Protein AF-A0A6J6RDU7-F1 (afdb_monomer)

Sequence (187 aa):
MEQIRRTAKAAKLDVMVGVHNDRMITIIGGVAESDNPEIIAKPFVGHFGTGTVVTGPIVSTLQDAHHSALAALSGYRALSFLETSPRLVDSQDLISARVIAGDTAAIDPVVAKIRNELRGDTRHTLACYLETAPTIEGCARVLFVHVNTVRYRLRRVLEMTGLDPFDPTDALTLRIALMMERNSTDL

Radius of gyration: 19.28 Å; Cα contacts (8 Å, |Δi|>4): 247; chains: 1; bounding box: 42×36×54 Å

Structure (mmCIF, N/CA/C/O backbone):
data_AF-A0A6J6RDU7-F1
#
_entry.id   AF-A0A6J6RDU7-F1
#
loop_
_atom_site.group_PDB
_atom_site.id
_atom_site.type_symbol
_atom_site.label_atom_id
_atom_site.label_alt_id
_atom_site.label_comp_id
_atom_site.label_asym_id
_atom_site.label_entity_id
_atom_site.label_seq_id
_atom_site.pdbx_PDB_ins_code
_atom_site.Cartn_x
_atom_site.Cartn_y
_atom_site.Cartn_z
_atom_site.occupancy
_atom_site.B_iso_or_equiv
_atom_site.auth_seq_id
_atom_site.auth_comp_id
_atom_site.auth_asym_id
_atom_site.auth_atom_id
_atom_site.pdbx_PDB_model_num
ATOM 1 N N . MET A 1 1 ? 14.217 -3.020 -27.751 1.00 76.88 1 MET A N 1
ATOM 2 C CA . MET A 1 1 ? 15.353 -3.521 -26.938 1.00 76.88 1 MET A CA 1
ATOM 3 C C . MET A 1 1 ? 16.530 -2.552 -26.909 1.00 76.88 1 MET A C 1
ATOM 5 O O . MET A 1 1 ? 16.878 -2.096 -25.831 1.00 76.88 1 MET A O 1
ATOM 9 N N . GLU A 1 2 ? 17.112 -2.178 -28.054 1.00 86.44 2 GLU A N 1
ATOM 10 C CA . GLU A 1 2 ? 18.260 -1.248 -28.102 1.00 86.44 2 GLU A CA 1
ATOM 11 C C . GLU A 1 2 ? 17.953 0.142 -27.507 1.00 86.44 2 GLU A C 1
ATOM 13 O O . GLU A 1 2 ? 18.743 0.688 -26.744 1.00 86.44 2 GLU A O 1
ATOM 18 N N . GLN A 1 3 ? 16.764 0.692 -27.774 1.00 89.88 3 GLN A N 1
ATOM 19 C CA . GLN A 1 3 ? 16.335 1.974 -27.199 1.00 89.88 3 GLN A CA 1
ATOM 20 C C . GLN A 1 3 ? 16.233 1.938 -25.661 1.00 89.88 3 GLN A C 1
ATOM 22 O O . GLN A 1 3 ? 16.680 2.879 -25.012 1.00 89.88 3 GLN A O 1
ATOM 27 N N . ILE A 1 4 ? 15.746 0.835 -25.075 1.00 92.62 4 ILE A N 1
ATOM 28 C CA . ILE A 1 4 ? 15.689 0.649 -23.612 1.00 92.62 4 ILE A CA 1
ATOM 29 C C . ILE A 1 4 ? 17.099 0.654 -23.007 1.00 92.62 4 ILE A C 1
ATOM 31 O O . ILE A 1 4 ? 17.340 1.339 -22.015 1.00 92.62 4 ILE A O 1
ATOM 35 N N . ARG A 1 5 ? 18.056 -0.053 -23.627 1.00 92.44 5 ARG A N 1
ATOM 36 C CA . ARG A 1 5 ? 19.459 -0.059 -23.173 1.00 92.44 5 ARG A CA 1
ATOM 37 C C . ARG A 1 5 ? 20.085 1.337 -23.228 1.00 92.44 5 ARG A C 1
ATOM 39 O O . ARG A 1 5 ? 20.840 1.701 -22.330 1.00 92.44 5 ARG A O 1
ATOM 46 N N . ARG A 1 6 ? 19.747 2.145 -24.241 1.00 93.69 6 ARG A N 1
ATOM 47 C CA . ARG A 1 6 ? 20.187 3.550 -24.330 1.00 93.69 6 ARG A CA 1
ATOM 48 C C . ARG A 1 6 ? 19.598 4.413 -23.217 1.00 93.69 6 ARG A C 1
ATOM 50 O O . ARG A 1 6 ? 20.342 5.189 -22.624 1.00 93.69 6 ARG A O 1
ATOM 57 N N . THR A 1 7 ? 18.309 4.256 -22.907 1.00 95.31 7 THR A N 1
ATOM 58 C CA . THR A 1 7 ? 17.669 4.935 -21.768 1.00 95.31 7 THR A CA 1
ATOM 59 C C . THR A 1 7 ? 18.352 4.573 -20.450 1.00 95.31 7 THR A C 1
ATOM 61 O O . THR A 1 7 ? 18.699 5.474 -19.693 1.00 95.31 7 THR A O 1
ATOM 64 N N . ALA A 1 8 ? 18.630 3.285 -20.216 1.00 94.69 8 ALA A N 1
ATOM 65 C CA . ALA A 1 8 ? 19.334 2.832 -19.016 1.00 94.69 8 ALA A CA 1
ATOM 66 C C . ALA A 1 8 ? 20.728 3.461 -18.900 1.00 94.69 8 ALA A C 1
ATOM 68 O O . ALA A 1 8 ? 21.049 4.087 -17.893 1.00 94.69 8 ALA A O 1
ATOM 69 N N . LYS A 1 9 ? 21.515 3.422 -19.982 1.00 94.50 9 LYS A N 1
ATOM 70 C CA . LYS A 1 9 ? 22.852 4.027 -20.017 1.00 94.50 9 LYS A CA 1
ATOM 71 C C . LYS A 1 9 ? 22.828 5.535 -19.741 1.00 94.50 9 LYS A C 1
ATOM 73 O O . LYS A 1 9 ? 23.693 6.028 -19.022 1.00 94.50 9 LYS A O 1
ATOM 78 N N . ALA A 1 10 ? 21.853 6.265 -20.288 1.00 94.25 10 ALA A N 1
ATOM 79 C CA . ALA A 1 10 ? 21.691 7.699 -20.033 1.00 94.25 10 ALA A CA 1
ATOM 80 C C . ALA A 1 10 ? 21.354 7.995 -18.560 1.00 94.25 10 ALA A C 1
ATOM 82 O O . ALA A 1 10 ? 21.820 8.994 -18.016 1.00 94.25 10 ALA A O 1
ATOM 83 N N . ALA A 1 11 ? 20.602 7.102 -17.913 1.00 92.56 11 ALA A N 1
ATOM 84 C CA . ALA A 1 11 ? 20.257 7.173 -16.497 1.00 92.56 11 ALA A CA 1
ATOM 85 C C . ALA A 1 11 ? 21.328 6.578 -15.558 1.00 92.56 11 ALA A C 1
ATOM 87 O O . ALA A 1 11 ? 21.149 6.630 -14.347 1.00 92.56 11 ALA A O 1
ATOM 88 N N . LYS A 1 12 ? 22.441 6.044 -16.091 1.00 94.56 12 LYS A N 1
ATOM 89 C CA . LYS A 1 12 ? 23.468 5.286 -15.344 1.00 94.56 12 LYS A CA 1
ATOM 90 C C . LYS A 1 12 ? 22.912 4.050 -14.619 1.00 94.56 12 LYS A C 1
ATOM 92 O O . LYS A 1 12 ? 23.382 3.700 -13.544 1.00 94.56 12 LYS A O 1
ATOM 97 N N . LEU A 1 13 ? 21.931 3.400 -15.236 1.00 95.38 13 LEU A N 1
ATOM 98 C CA . LEU A 1 13 ? 21.293 2.180 -14.752 1.00 95.38 13 LEU A CA 1
ATOM 99 C C . LEU A 1 13 ? 21.665 0.993 -15.641 1.00 95.38 13 LEU A C 1
ATOM 101 O O . LEU A 1 13 ? 21.960 1.152 -16.831 1.00 95.38 13 LEU A O 1
ATOM 105 N N . ASP A 1 14 ? 21.564 -0.202 -15.072 1.00 93.19 14 ASP A N 1
ATOM 106 C CA . ASP A 1 14 ? 21.618 -1.460 -15.808 1.00 93.19 14 ASP A CA 1
ATOM 107 C C . ASP A 1 14 ? 20.206 -1.930 -16.146 1.00 93.19 14 ASP A C 1
ATOM 109 O O . ASP A 1 14 ? 19.243 -1.628 -15.442 1.00 93.19 14 ASP A O 1
ATOM 113 N N . VAL A 1 15 ? 20.053 -2.675 -17.243 1.00 94.94 15 VAL A N 1
ATOM 114 C CA . VAL A 1 15 ? 18.734 -3.170 -17.642 1.00 94.94 15 VAL A CA 1
ATOM 115 C C . VAL A 1 15 ? 18.799 -4.541 -18.297 1.00 94.94 15 VAL A C 1
ATOM 117 O O . VAL A 1 15 ? 19.586 -4.788 -19.217 1.00 94.94 15 VAL A O 1
ATOM 120 N N . MET A 1 16 ? 17.905 -5.419 -17.857 1.00 93.12 16 MET A N 1
ATOM 121 C CA . MET A 1 16 ? 17.602 -6.687 -18.498 1.00 93.12 16 MET A CA 1
ATOM 122 C C . MET A 1 16 ? 16.131 -6.686 -18.898 1.00 93.12 16 MET A C 1
ATOM 124 O O . MET A 1 16 ? 15.261 -6.374 -18.094 1.00 93.12 16 MET A O 1
ATOM 128 N N . VAL A 1 17 ? 15.849 -7.024 -20.152 1.00 93.19 17 VAL A N 1
ATOM 129 C CA . VAL A 1 17 ? 14.484 -7.016 -20.683 1.00 93.19 17 VAL A CA 1
ATOM 130 C C . VAL A 1 17 ? 14.170 -8.401 -21.223 1.00 93.19 17 VAL A C 1
ATOM 132 O O . VAL A 1 17 ? 14.952 -8.961 -21.994 1.00 93.19 17 VAL A O 1
ATOM 135 N N . GLY A 1 18 ? 13.022 -8.928 -20.824 1.00 91.06 18 GLY A N 1
ATOM 136 C CA . GLY A 1 18 ? 12.433 -10.150 -21.344 1.00 91.06 18 GLY A CA 1
ATOM 137 C C . GLY A 1 18 ? 11.037 -9.870 -21.886 1.00 91.06 18 GLY A C 1
ATOM 138 O O . GLY A 1 18 ? 10.335 -8.979 -21.411 1.00 91.06 18 GLY A O 1
ATOM 139 N N . VAL A 1 19 ? 10.628 -10.639 -22.888 1.00 89.62 19 VAL A N 1
ATOM 140 C CA . VAL A 1 19 ? 9.242 -10.663 -23.360 1.00 89.62 19 VAL A CA 1
ATOM 141 C C . VAL A 1 19 ? 8.713 -12.065 -23.105 1.00 89.62 19 VAL A C 1
ATOM 143 O O . VAL A 1 19 ? 9.343 -13.043 -23.504 1.00 89.62 19 VAL A O 1
ATOM 146 N N . HIS A 1 20 ? 7.588 -12.160 -22.408 1.00 81.12 20 HIS A N 1
ATOM 147 C CA . HIS A 1 20 ? 6.909 -13.414 -22.125 1.00 81.12 20 HIS A CA 1
ATOM 148 C C . HIS A 1 20 ? 5.445 -13.287 -22.546 1.00 81.12 20 HIS A C 1
ATOM 150 O O . HIS A 1 20 ? 4.694 -12.506 -21.961 1.00 81.12 20 HIS A O 1
ATOM 156 N N . ASN A 1 21 ? 5.050 -14.045 -23.572 1.00 83.94 21 ASN A N 1
ATOM 157 C CA . ASN A 1 21 ? 3.777 -13.887 -24.279 1.00 83.94 21 ASN A CA 1
ATOM 158 C C . ASN A 1 21 ? 3.588 -12.444 -24.781 1.00 83.94 21 ASN A C 1
ATOM 160 O O . ASN A 1 21 ? 4.428 -11.923 -25.511 1.00 83.94 21 ASN A O 1
ATOM 164 N N . ASP A 1 22 ? 2.502 -11.797 -24.378 1.00 84.81 22 ASP A N 1
ATOM 165 C CA . ASP A 1 22 ? 2.141 -10.416 -24.685 1.00 84.81 22 ASP A CA 1
ATOM 166 C C . ASP A 1 22 ? 2.695 -9.403 -23.665 1.00 84.81 22 ASP A C 1
ATOM 168 O O . ASP A 1 22 ? 2.371 -8.216 -23.722 1.00 84.81 22 ASP A O 1
ATOM 172 N N . ARG A 1 23 ? 3.551 -9.847 -22.732 1.00 87.25 23 ARG A N 1
ATOM 173 C CA . ARG A 1 23 ? 4.055 -9.025 -21.626 1.00 87.25 23 ARG A CA 1
ATOM 174 C C . ARG A 1 23 ? 5.536 -8.737 -21.778 1.00 87.25 23 ARG A C 1
ATOM 176 O O . ARG A 1 23 ? 6.353 -9.639 -21.956 1.00 87.25 23 ARG A O 1
ATOM 183 N N . MET A 1 24 ? 5.891 -7.468 -21.632 1.00 92.19 24 MET A N 1
ATOM 184 C CA . MET A 1 24 ? 7.274 -7.043 -21.460 1.00 92.19 24 MET A CA 1
ATOM 185 C C . MET A 1 24 ? 7.591 -6.969 -19.967 1.00 92.19 24 MET A C 1
ATOM 187 O O . MET A 1 24 ? 6.833 -6.380 -19.202 1.00 92.19 24 MET A O 1
ATOM 191 N N . ILE A 1 25 ? 8.715 -7.555 -19.567 1.00 94.44 25 ILE A N 1
ATOM 192 C CA . ILE A 1 25 ? 9.242 -7.508 -18.204 1.00 94.44 25 ILE A CA 1
ATOM 193 C C . ILE A 1 25 ? 10.630 -6.886 -18.278 1.00 94.44 25 ILE A C 1
ATOM 195 O O . ILE A 1 25 ? 11.481 -7.339 -19.045 1.00 94.44 25 ILE A O 1
ATOM 199 N N . THR A 1 26 ? 10.860 -5.862 -17.466 1.00 94.81 26 THR A N 1
ATOM 200 C CA . THR A 1 26 ? 12.136 -5.152 -17.414 1.00 94.81 26 THR A CA 1
ATOM 201 C C . THR A 1 26 ? 12.648 -5.155 -15.982 1.00 94.81 26 THR A C 1
ATOM 203 O O . THR A 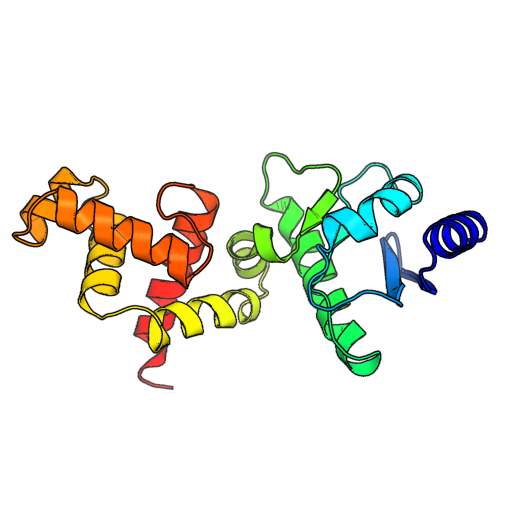1 26 ? 11.972 -4.659 -15.087 1.00 94.81 26 THR A O 1
ATOM 206 N N . ILE A 1 27 ? 13.839 -5.712 -15.777 1.00 95.62 27 ILE A N 1
ATOM 207 C CA . ILE A 1 27 ? 14.589 -5.642 -14.523 1.00 95.62 27 ILE A CA 1
ATOM 208 C C . ILE A 1 27 ? 15.602 -4.512 -14.658 1.00 95.62 27 ILE A C 1
ATOM 210 O O . ILE A 1 27 ? 16.395 -4.503 -15.602 1.00 95.62 27 ILE A O 1
ATOM 214 N N . ILE A 1 28 ? 15.560 -3.566 -13.726 1.00 96.00 28 ILE A N 1
ATOM 215 C CA . ILE A 1 28 ? 16.444 -2.400 -13.685 1.00 96.00 28 ILE A CA 1
ATOM 216 C C . ILE A 1 28 ? 17.418 -2.598 -12.521 1.00 96.00 28 ILE A C 1
ATOM 218 O O . ILE A 1 28 ? 16.993 -2.876 -11.404 1.00 96.00 28 ILE A O 1
ATOM 222 N N . GLY A 1 29 ? 18.716 -2.493 -12.799 1.00 94.44 29 GLY A N 1
ATOM 223 C CA . GLY A 1 29 ? 19.795 -2.578 -11.815 1.00 94.44 29 GLY A CA 1
ATOM 224 C C . GLY A 1 29 ? 20.516 -1.240 -11.642 1.00 94.44 29 GLY A C 1
ATOM 225 O O . GLY A 1 29 ? 20.302 -0.305 -12.414 1.00 94.44 29 GLY A O 1
ATOM 226 N N . GLY A 1 30 ? 21.388 -1.157 -10.635 1.00 92.75 30 GLY A N 1
ATOM 227 C CA . GLY A 1 30 ? 22.099 0.083 -10.297 1.00 92.75 30 GLY A CA 1
ATOM 228 C C . GLY A 1 30 ? 21.255 1.082 -9.497 1.00 92.75 30 GLY A C 1
ATOM 229 O O . GLY A 1 30 ? 21.505 2.281 -9.571 1.00 92.75 30 GLY A O 1
ATOM 230 N N . VAL A 1 31 ? 20.255 0.588 -8.765 1.00 93.56 31 VAL A N 1
ATOM 231 C CA . VAL A 1 31 ? 19.350 1.376 -7.912 1.00 93.56 31 VAL A CA 1
ATOM 232 C C . VAL A 1 31 ? 19.765 1.276 -6.444 1.00 93.56 31 VAL A C 1
ATOM 234 O O . VAL A 1 31 ? 20.295 0.247 -6.021 1.00 93.56 31 VAL A O 1
ATOM 237 N N . ALA A 1 32 ? 19.525 2.328 -5.667 1.00 92.50 32 ALA A N 1
ATOM 238 C CA . ALA A 1 32 ? 19.691 2.318 -4.217 1.00 92.50 32 ALA A CA 1
ATOM 239 C C . ALA A 1 32 ? 18.401 1.853 -3.526 1.00 92.50 32 ALA A C 1
ATOM 241 O O . ALA A 1 32 ? 17.303 2.107 -4.009 1.00 92.50 32 ALA A O 1
ATOM 242 N N . GLU A 1 33 ? 18.511 1.231 -2.349 1.00 90.25 33 GLU A N 1
ATOM 243 C CA . GLU A 1 33 ? 17.340 0.777 -1.573 1.00 90.25 33 GLU A CA 1
ATOM 244 C C . GLU A 1 33 ? 16.395 1.919 -1.169 1.00 90.25 33 GLU A C 1
ATOM 246 O O . GLU A 1 33 ? 15.204 1.699 -0.975 1.00 90.25 33 GLU A O 1
ATOM 251 N N . SER A 1 34 ? 16.918 3.143 -1.060 1.00 92.19 34 SER A N 1
ATOM 252 C CA . SER A 1 34 ? 16.145 4.348 -0.750 1.00 92.19 34 SER A CA 1
ATOM 253 C C . SER A 1 34 ? 15.457 4.982 -1.962 1.00 92.19 34 SER A C 1
ATOM 255 O O . SER A 1 34 ? 14.761 5.984 -1.796 1.00 92.19 34 SER A O 1
ATOM 257 N N . ASP A 1 35 ? 15.704 4.483 -3.176 1.00 94.75 35 ASP A N 1
ATOM 258 C CA . ASP A 1 35 ? 15.090 5.041 -4.378 1.00 94.75 35 ASP A CA 1
ATOM 259 C C . ASP A 1 35 ? 13.586 4.734 -4.425 1.00 94.75 35 ASP A C 1
ATOM 261 O O . ASP A 1 35 ? 13.077 3.815 -3.787 1.00 94.75 35 ASP A O 1
ATOM 265 N N . ASN A 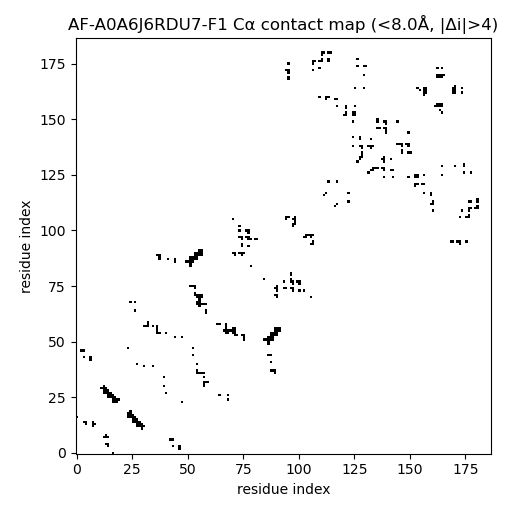1 36 ? 12.851 5.516 -5.214 1.00 94.19 36 ASN A N 1
ATOM 266 C CA . ASN A 1 36 ? 11.443 5.253 -5.479 1.00 94.19 36 ASN A CA 1
ATOM 267 C C . ASN A 1 36 ? 11.301 4.465 -6.801 1.00 94.19 36 ASN A C 1
ATOM 269 O O . ASN A 1 36 ? 11.754 4.965 -7.842 1.00 94.19 36 ASN A O 1
ATOM 273 N N . PRO A 1 37 ? 10.659 3.278 -6.798 1.00 95.06 37 PRO A N 1
ATOM 274 C CA . PRO A 1 37 ? 10.515 2.439 -7.988 1.00 95.06 37 PRO A CA 1
ATOM 275 C C . PRO A 1 37 ? 9.877 3.158 -9.179 1.00 95.06 37 PRO A C 1
ATOM 277 O O . PRO A 1 37 ? 10.357 3.027 -10.307 1.00 95.06 37 PRO A O 1
ATOM 280 N N . GLU A 1 38 ? 8.838 3.962 -8.949 1.00 95.25 38 GLU A N 1
ATOM 281 C CA . GLU A 1 38 ? 8.160 4.693 -10.018 1.00 95.25 38 GLU A CA 1
ATOM 282 C C . GLU A 1 38 ? 9.054 5.769 -10.635 1.00 95.25 38 GLU A C 1
ATOM 284 O O . GLU A 1 38 ? 9.099 5.917 -11.857 1.00 95.25 38 GLU A O 1
ATOM 289 N N . ILE A 1 39 ? 9.817 6.500 -9.817 1.00 95.31 39 ILE A N 1
ATOM 290 C CA . ILE A 1 39 ? 10.750 7.522 -10.318 1.00 95.31 39 ILE A CA 1
ATOM 291 C C . ILE A 1 39 ? 11.803 6.878 -11.225 1.00 95.31 39 ILE A C 1
ATOM 293 O O . ILE A 1 39 ? 12.069 7.388 -12.317 1.00 95.31 39 ILE A O 1
ATOM 297 N N . ILE A 1 40 ? 12.360 5.741 -10.803 1.00 95.94 40 ILE A N 1
ATOM 298 C CA . ILE A 1 40 ? 13.361 5.000 -11.575 1.00 95.94 40 ILE A CA 1
ATOM 299 C C . ILE A 1 40 ? 12.763 4.397 -12.850 1.00 95.94 40 ILE A C 1
ATOM 301 O O . ILE A 1 40 ? 13.405 4.414 -13.902 1.00 95.94 40 ILE A O 1
ATOM 305 N N . ALA A 1 41 ? 11.534 3.883 -12.792 1.00 96.06 41 ALA A N 1
ATOM 306 C CA . ALA A 1 41 ? 10.873 3.257 -13.934 1.00 96.06 41 ALA A CA 1
ATOM 307 C C . ALA A 1 41 ? 10.337 4.273 -14.955 1.00 96.06 41 ALA A C 1
ATOM 309 O O . ALA A 1 41 ? 10.217 3.948 -16.140 1.00 96.06 4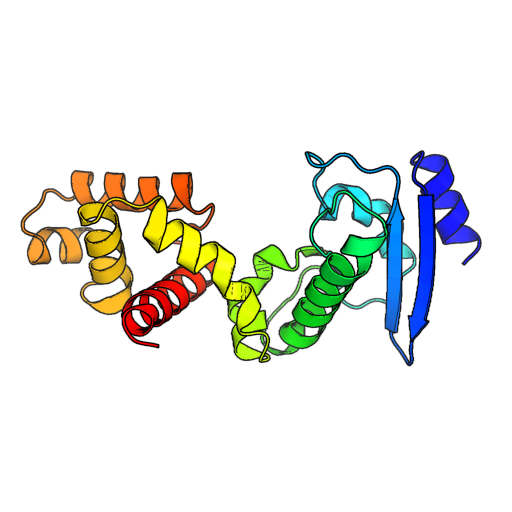1 ALA A O 1
ATOM 310 N N . LYS A 1 42 ? 10.043 5.511 -14.540 1.00 96.12 42 LYS A N 1
ATOM 311 C CA . LYS A 1 42 ? 9.423 6.556 -15.372 1.00 96.12 42 LYS A CA 1
ATOM 312 C C . LYS A 1 42 ?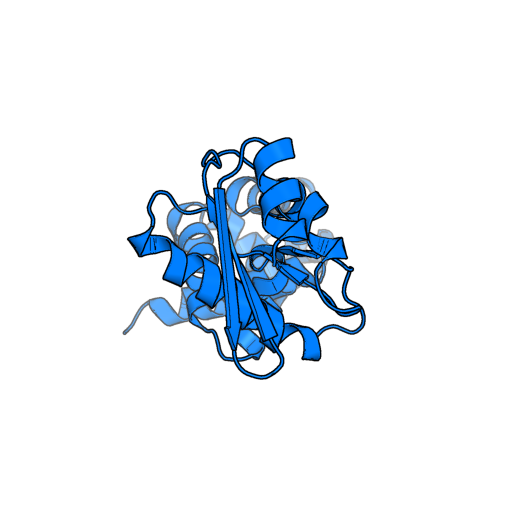 10.086 6.769 -16.743 1.00 96.12 42 LYS A C 1
ATOM 314 O O . LYS A 1 42 ? 9.349 6.820 -17.730 1.00 96.12 42 LYS A O 1
ATOM 319 N N . PRO A 1 43 ? 11.427 6.839 -16.883 1.00 95.81 43 PRO A N 1
ATOM 320 C CA . PRO A 1 43 ? 12.082 6.974 -18.188 1.00 95.81 43 PRO A CA 1
ATOM 321 C C . PRO A 1 43 ? 11.836 5.789 -19.130 1.00 95.81 43 PRO A C 1
ATOM 323 O O . PRO A 1 43 ? 11.959 5.931 -20.346 1.00 95.81 43 PRO A O 1
ATOM 326 N N . PHE A 1 44 ? 11.500 4.618 -18.584 1.00 95.75 44 PHE A N 1
ATOM 327 C CA . PHE A 1 44 ? 11.321 3.386 -19.345 1.00 95.75 44 PHE A CA 1
ATOM 328 C C . PHE A 1 44 ? 9.887 3.160 -19.818 1.00 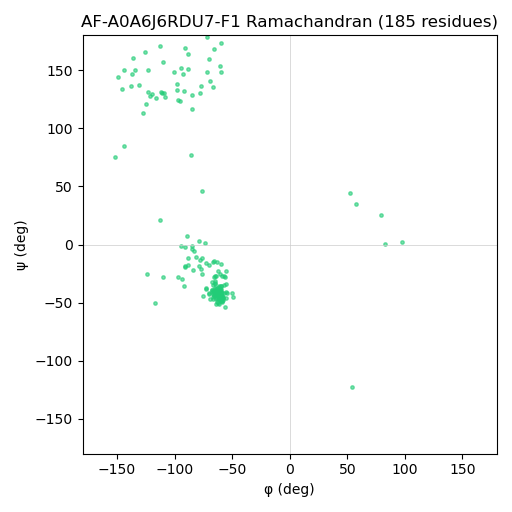95.75 44 PHE A C 1
ATOM 330 O O . PHE A 1 44 ? 9.683 2.413 -20.772 1.00 95.75 44 PHE A O 1
ATOM 337 N N . VAL A 1 45 ? 8.909 3.823 -19.193 1.00 95.56 45 VAL A N 1
ATOM 338 C CA . VAL A 1 45 ? 7.469 3.661 -19.460 1.00 95.56 45 VAL A CA 1
ATOM 339 C C . VAL A 1 45 ? 7.143 3.763 -20.949 1.00 95.56 45 VAL A C 1
ATOM 341 O O . VAL A 1 45 ? 6.382 2.946 -21.464 1.00 95.56 45 VAL A O 1
ATOM 344 N N . GLY A 1 46 ? 7.758 4.713 -21.660 1.00 94.44 46 GLY A N 1
ATOM 345 C CA . GLY A 1 46 ? 7.530 4.939 -23.092 1.00 94.44 46 GLY A CA 1
ATOM 346 C C . GLY A 1 46 ? 7.927 3.774 -24.007 1.00 94.44 46 GLY A C 1
ATOM 347 O O . GLY A 1 46 ? 7.501 3.747 -25.156 1.00 94.44 46 GLY A O 1
ATOM 348 N N . HIS A 1 47 ? 8.705 2.805 -23.513 1.00 94.50 47 HIS A N 1
ATOM 349 C CA . HIS A 1 47 ? 9.078 1.603 -24.270 1.00 94.50 47 HIS A CA 1
ATOM 350 C C . HIS A 1 47 ? 8.077 0.452 -24.123 1.00 94.50 47 HIS A C 1
ATOM 352 O O . HIS A 1 47 ? 8.172 -0.533 -24.855 1.00 94.50 47 HIS A O 1
ATOM 358 N N . PHE A 1 48 ? 7.137 0.560 -23.183 1.00 94.31 48 PHE A N 1
ATOM 359 C CA . PHE A 1 48 ? 6.041 -0.390 -23.007 1.00 94.31 48 PHE A CA 1
ATOM 360 C C . PHE A 1 48 ? 4.837 0.000 -23.874 1.00 94.31 48 PHE A C 1
ATOM 362 O O . PHE A 1 48 ? 4.720 1.141 -24.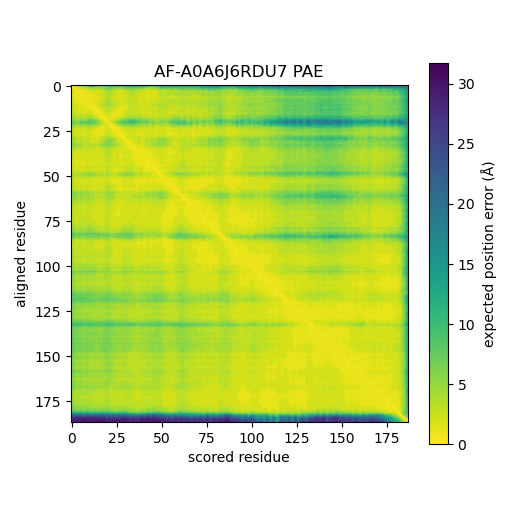324 1.00 94.31 48 PHE A O 1
ATOM 369 N N . GLY A 1 49 ? 3.907 -0.942 -24.062 1.00 92.12 49 GLY A N 1
ATOM 370 C CA . GLY A 1 49 ? 2.611 -0.670 -24.688 1.00 92.12 49 GLY A CA 1
ATOM 371 C C . GLY A 1 49 ? 1.788 0.382 -23.931 1.00 92.12 49 GLY A C 1
ATOM 372 O O . GLY A 1 49 ? 2.153 0.818 -22.843 1.00 92.12 49 GLY A O 1
ATOM 373 N N . THR A 1 50 ? 0.653 0.785 -24.499 1.00 90.94 50 THR A N 1
ATOM 374 C CA . THR A 1 50 ? -0.178 1.898 -23.997 1.00 90.94 50 THR A CA 1
ATOM 375 C C . THR A 1 50 ? -0.840 1.654 -22.636 1.00 90.94 50 THR A C 1
ATOM 377 O O . THR A 1 50 ? -1.299 2.614 -22.023 1.00 90.94 50 THR A O 1
ATOM 380 N N . GLY A 1 51 ? -0.888 0.406 -22.163 1.00 92.75 51 GLY A N 1
ATOM 381 C CA . GLY A 1 51 ? -1.469 0.040 -20.869 1.00 92.75 51 GLY A CA 1
ATOM 382 C C . GLY A 1 51 ? -0.631 0.471 -19.661 1.00 92.75 51 GLY A C 1
ATOM 383 O O . GLY A 1 51 ? 0.457 1.030 -19.788 1.00 92.75 51 GLY A O 1
ATOM 384 N N . THR A 1 52 ? -1.131 0.194 -18.462 1.00 96.12 52 THR A N 1
ATOM 385 C CA . THR A 1 52 ? -0.413 0.472 -17.211 1.00 96.12 52 THR A CA 1
ATOM 386 C C . THR A 1 52 ? 0.837 -0.398 -17.078 1.00 96.12 52 THR A C 1
ATOM 388 O O . THR A 1 52 ? 0.812 -1.601 -17.341 1.00 96.12 52 THR A O 1
ATOM 391 N N . VAL A 1 53 ? 1.939 0.222 -16.657 1.00 97.31 53 VAL A N 1
ATOM 392 C CA . VAL A 1 53 ? 3.165 -0.461 -16.232 1.00 97.31 53 VAL A CA 1
ATOM 393 C C . VAL A 1 53 ? 3.156 -0.542 -14.715 1.00 97.31 53 VAL A C 1
ATOM 395 O O . VAL A 1 53 ? 2.890 0.455 -14.051 1.00 97.31 53 VAL A O 1
ATOM 398 N N . VAL A 1 54 ? 3.448 -1.723 -14.178 1.00 97.81 54 VAL A N 1
ATOM 399 C CA . VAL A 1 54 ? 3.504 -1.953 -12.732 1.00 97.81 54 VAL A CA 1
ATOM 400 C C . VAL A 1 54 ? 4.953 -2.161 -12.317 1.00 97.81 54 VAL A C 1
ATOM 40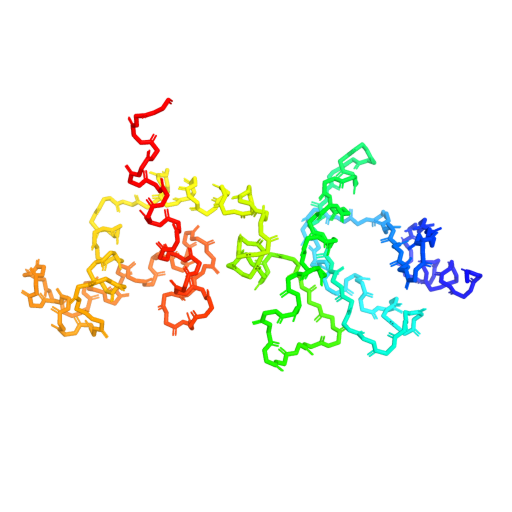2 O O . VAL A 1 54 ? 5.654 -2.966 -12.936 1.00 97.81 54 VAL A O 1
ATOM 405 N N . THR A 1 55 ? 5.405 -1.448 -11.288 1.00 98.12 55 THR A N 1
ATOM 406 C CA . THR A 1 55 ? 6.727 -1.657 -10.685 1.00 98.12 55 THR A CA 1
ATOM 407 C C . THR A 1 55 ? 6.642 -2.634 -9.523 1.00 98.12 55 THR A C 1
ATOM 409 O O . THR A 1 55 ? 5.643 -2.703 -8.813 1.00 98.12 55 THR A O 1
ATOM 412 N N . GLY A 1 56 ? 7.700 -3.420 -9.347 1.00 97.31 56 GLY A N 1
ATOM 413 C CA . GLY A 1 56 ? 7.915 -4.201 -8.134 1.00 97.31 56 GLY A CA 1
ATOM 414 C C . GLY A 1 56 ? 8.742 -3.410 -7.118 1.00 97.31 56 GLY A C 1
ATOM 415 O O . GLY A 1 56 ? 9.330 -2.388 -7.482 1.00 97.31 56 GLY A O 1
ATOM 416 N N . PRO A 1 57 ? 8.848 -3.895 -5.869 1.00 96.19 57 PRO A N 1
ATOM 417 C CA . PRO A 1 57 ? 9.722 -3.297 -4.867 1.00 96.19 57 PRO A CA 1
ATOM 418 C C . PRO A 1 57 ? 11.190 -3.334 -5.308 1.00 96.19 57 PRO A C 1
ATOM 420 O O . PRO A 1 57 ? 11.607 -4.223 -6.059 1.00 96.19 57 PRO A O 1
ATOM 423 N N . ILE A 1 58 ? 11.991 -2.400 -4.796 1.00 96.19 58 ILE A N 1
ATOM 424 C CA . ILE A 1 58 ? 13.452 -2.489 -4.890 1.00 96.19 58 ILE A CA 1
ATOM 425 C C . ILE A 1 58 ? 13.932 -3.631 -3.999 1.00 96.19 58 ILE A C 1
ATOM 427 O O . ILE A 1 58 ? 13.409 -3.859 -2.909 1.00 96.19 58 ILE A O 1
ATOM 431 N N . VAL A 1 59 ? 14.926 -4.359 -4.492 1.00 95.69 59 VAL A N 1
ATOM 432 C CA . VAL A 1 59 ? 15.518 -5.511 -3.819 1.00 95.69 59 VAL A CA 1
ATOM 433 C C . VAL A 1 59 ? 17.036 -5.426 -3.884 1.00 95.69 59 VAL A C 1
ATOM 435 O O . VAL A 1 59 ? 17.594 -4.874 -4.833 1.00 95.69 59 VAL A O 1
ATOM 438 N N . SER A 1 60 ? 17.703 -5.980 -2.877 1.00 92.25 60 SER A N 1
ATOM 439 C CA . SER A 1 60 ? 19.140 -5.789 -2.667 1.00 92.25 60 SER A CA 1
ATOM 440 C C . SER A 1 60 ? 20.017 -6.660 -3.574 1.00 92.25 60 SER A C 1
ATOM 442 O O . SER A 1 60 ? 21.203 -6.376 -3.738 1.00 92.25 60 SER A O 1
ATOM 444 N N . THR A 1 61 ? 19.470 -7.733 -4.160 1.00 91.62 61 THR A N 1
ATOM 445 C CA . THR A 1 61 ? 20.248 -8.696 -4.955 1.00 91.62 61 THR A CA 1
ATOM 446 C C . THR A 1 61 ? 19.557 -9.105 -6.254 1.00 91.62 61 THR A C 1
ATOM 448 O O . THR A 1 61 ? 18.340 -9.000 -6.413 1.00 91.62 61 THR A O 1
ATOM 451 N N . LEU A 1 62 ? 20.345 -9.630 -7.199 1.00 87.88 62 LEU A N 1
ATOM 452 C CA . LEU A 1 62 ? 19.814 -10.200 -8.439 1.00 87.88 62 LEU A CA 1
ATOM 453 C C . LEU A 1 62 ? 18.960 -11.450 -8.174 1.00 87.88 62 LEU A C 1
ATOM 455 O O . LEU A 1 62 ? 18.006 -11.704 -8.903 1.00 87.88 62 LEU A O 1
ATOM 459 N N . GLN A 1 63 ? 19.284 -12.220 -7.135 1.00 90.25 63 GLN A N 1
ATOM 460 C CA . GLN A 1 63 ? 18.506 -13.380 -6.708 1.00 90.25 63 GLN A CA 1
ATOM 461 C C . GLN A 1 63 ? 17.097 -12.959 -6.262 1.00 90.25 63 GLN A C 1
ATOM 463 O O . GLN A 1 63 ? 16.115 -13.596 -6.642 1.00 90.25 63 GLN A O 1
ATOM 468 N N . ASP A 1 64 ? 16.989 -11.834 -5.551 1.00 93.69 64 ASP A N 1
ATOM 469 C CA . ASP A 1 64 ? 15.715 -11.276 -5.088 1.00 93.69 64 ASP A CA 1
ATOM 470 C C . ASP A 1 64 ? 14.918 -10.577 -6.200 1.00 93.69 64 ASP A C 1
ATOM 472 O O . ASP A 1 64 ? 13.730 -10.291 -6.032 1.00 93.69 64 ASP A O 1
ATOM 476 N N . ALA A 1 65 ? 15.522 -10.328 -7.371 1.00 93.00 65 ALA A N 1
ATOM 477 C CA . ALA A 1 65 ? 14.844 -9.693 -8.506 1.00 93.00 65 ALA A CA 1
ATOM 478 C C . ALA A 1 65 ? 13.584 -10.460 -8.935 1.00 93.00 65 ALA A C 1
ATOM 480 O O . ALA A 1 65 ? 12.624 -9.859 -9.423 1.00 93.00 65 ALA A O 1
ATOM 481 N N . HIS A 1 66 ? 13.549 -11.778 -8.708 1.00 92.81 66 HIS A N 1
ATOM 482 C CA . HIS A 1 66 ? 12.349 -12.577 -8.924 1.00 92.81 66 HIS A CA 1
ATOM 483 C C . HIS A 1 66 ? 11.181 -12.141 -8.024 1.00 92.81 66 HIS A C 1
ATOM 485 O O . HIS A 1 66 ? 10.062 -12.042 -8.519 1.00 92.81 66 HIS A O 1
ATOM 491 N N . HIS A 1 67 ? 11.416 -11.814 -6.747 1.00 93.94 67 HIS A N 1
ATOM 492 C CA . HIS A 1 67 ? 10.369 -11.317 -5.846 1.00 93.94 67 HIS A CA 1
ATOM 493 C C . HIS A 1 67 ? 9.813 -9.972 -6.319 1.00 93.94 67 HIS A C 1
ATOM 495 O O . HIS A 1 67 ? 8.596 -9.783 -6.344 1.00 93.94 67 HIS A O 1
ATOM 501 N N . SER A 1 68 ? 10.693 -9.070 -6.771 1.00 95.81 68 SER A N 1
ATOM 502 C CA . SER A 1 68 ? 10.278 -7.801 -7.378 1.00 95.81 68 SER A CA 1
ATOM 503 C C . SER A 1 68 ? 9.396 -8.037 -8.612 1.00 95.81 68 SER A C 1
ATOM 505 O O . SER A 1 68 ? 8.281 -7.517 -8.709 1.00 95.81 68 SER A O 1
ATOM 507 N N . ALA A 1 69 ? 9.839 -8.914 -9.518 1.00 95.12 69 ALA A N 1
ATOM 508 C CA . ALA A 1 69 ? 9.090 -9.269 -10.718 1.00 95.12 69 ALA A CA 1
ATOM 509 C C . ALA A 1 69 ? 7.739 -9.936 -10.406 1.00 95.12 69 ALA A C 1
ATOM 511 O O . ALA A 1 69 ? 6.741 -9.620 -11.051 1.00 95.12 69 ALA A O 1
ATOM 512 N N . LEU A 1 70 ? 7.678 -10.837 -9.419 1.00 94.88 70 LEU A N 1
ATOM 513 C CA . LEU A 1 70 ? 6.432 -11.478 -8.995 1.00 94.88 70 LEU A CA 1
ATOM 514 C C . LEU A 1 70 ? 5.432 -10.466 -8.437 1.00 94.88 70 LEU A C 1
ATOM 516 O O . LEU A 1 70 ? 4.261 -10.523 -8.809 1.00 94.88 70 LEU A O 1
ATOM 520 N N . ALA A 1 71 ? 5.876 -9.524 -7.601 1.00 96.75 71 ALA A N 1
ATOM 521 C CA . ALA A 1 71 ? 5.015 -8.464 -7.082 1.00 96.75 71 ALA A CA 1
ATOM 522 C C . ALA A 1 71 ? 4.478 -7.570 -8.213 1.00 96.75 71 ALA A C 1
ATOM 524 O O . ALA A 1 71 ? 3.275 -7.312 -8.266 1.00 96.75 71 ALA A O 1
ATOM 525 N N . ALA A 1 72 ? 5.327 -7.191 -9.176 1.00 97.06 72 ALA A N 1
ATOM 526 C CA . ALA A 1 72 ? 4.917 -6.430 -10.357 1.00 97.06 72 ALA A CA 1
ATOM 527 C C . ALA A 1 72 ? 3.890 -7.191 -11.216 1.00 97.06 72 ALA A C 1
ATOM 529 O O . ALA A 1 72 ? 2.861 -6.644 -11.606 1.00 97.06 72 ALA A O 1
ATOM 530 N N . LEU A 1 73 ? 4.127 -8.481 -11.479 1.00 95.62 73 LEU A N 1
ATOM 531 C CA . LEU A 1 73 ? 3.204 -9.343 -12.227 1.00 95.62 73 LEU A CA 1
ATOM 532 C C . LEU A 1 73 ? 1.891 -9.581 -11.475 1.00 95.62 73 LEU A C 1
ATOM 534 O O . LEU A 1 73 ? 0.831 -9.707 -12.089 1.00 95.62 73 LEU A O 1
ATOM 538 N N . SER A 1 74 ? 1.951 -9.665 -10.149 1.00 96.88 74 SER A N 1
ATOM 539 C CA . SER A 1 74 ? 0.782 -9.733 -9.281 1.00 96.88 74 SER A CA 1
ATOM 540 C C . SER A 1 74 ? -0.048 -8.457 -9.371 1.00 96.88 74 SER A C 1
ATOM 542 O O . SER A 1 74 ? -1.232 -8.531 -9.695 1.00 96.88 74 SER A O 1
ATOM 544 N N . GLY A 1 75 ? 0.583 -7.289 -9.219 1.00 97.00 75 GLY A N 1
ATOM 545 C CA . GLY A 1 75 ? -0.075 -5.997 -9.401 1.00 97.00 75 GLY A CA 1
ATOM 546 C C . GLY A 1 75 ? -0.645 -5.826 -10.811 1.00 97.00 75 GLY A C 1
ATOM 547 O O . GLY A 1 75 ? -1.772 -5.372 -10.960 1.00 97.00 75 GLY A O 1
ATOM 548 N N . TYR A 1 76 ? 0.058 -6.299 -11.845 1.00 95.88 76 TYR A N 1
ATOM 549 C CA . TYR A 1 76 ? -0.450 -6.284 -13.219 1.00 95.88 76 TYR A CA 1
ATOM 550 C C . TYR A 1 76 ? -1.735 -7.109 -13.380 1.00 95.88 76 TYR A C 1
ATOM 552 O O . TYR A 1 76 ? -2.679 -6.658 -14.024 1.00 95.88 76 TYR A O 1
ATOM 560 N N . ARG A 1 77 ? -1.810 -8.303 -12.772 1.00 95.12 77 ARG A N 1
ATOM 561 C CA . ARG A 1 77 ? -3.048 -9.108 -12.748 1.00 95.12 77 ARG A CA 1
ATOM 562 C C . ARG A 1 77 ? -4.165 -8.416 -11.969 1.00 95.12 77 ARG A C 1
ATOM 564 O O . ARG A 1 77 ? -5.325 -8.563 -12.330 1.00 95.12 77 ARG A O 1
ATOM 571 N N . ALA A 1 78 ? -3.814 -7.665 -10.930 1.00 97.19 78 ALA A N 1
ATOM 572 C CA . ALA A 1 78 ? -4.760 -6.950 -10.087 1.00 97.19 78 ALA A CA 1
ATOM 573 C C . ALA A 1 78 ? -5.391 -5.719 -10.762 1.00 97.19 78 ALA A C 1
ATOM 575 O O . ALA A 1 78 ? -6.429 -5.248 -10.302 1.00 97.19 78 ALA A O 1
ATOM 576 N N . LEU A 1 79 ? -4.822 -5.225 -11.872 1.00 95.88 79 LEU A N 1
ATOM 577 C CA . LEU A 1 79 ? -5.347 -4.064 -12.602 1.00 95.88 79 LEU A CA 1
ATOM 578 C C . LEU A 1 79 ? -6.804 -4.240 -13.052 1.00 95.88 79 LEU A C 1
ATOM 580 O O . LEU A 1 79 ? -7.517 -3.250 -13.165 1.00 95.88 79 LEU A O 1
ATOM 584 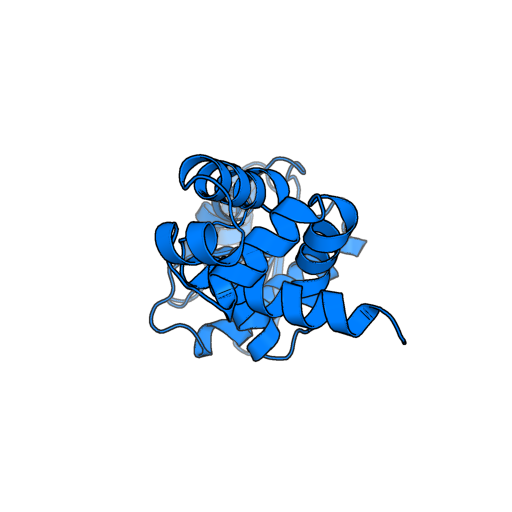N N . SER A 1 80 ? -7.277 -5.475 -13.266 1.00 94.25 80 SER A N 1
ATOM 585 C CA . SER A 1 80 ? -8.679 -5.740 -13.628 1.00 94.25 80 SER A CA 1
ATOM 586 C C . SER A 1 80 ? -9.686 -5.394 -12.526 1.00 94.25 80 SER A C 1
ATOM 588 O O . SER A 1 80 ? -10.882 -5.358 -12.798 1.00 94.25 80 SER A O 1
ATOM 590 N N . PHE A 1 81 ? -9.224 -5.182 -11.291 1.00 94.56 81 PHE A N 1
ATOM 591 C CA . PHE A 1 81 ? -10.054 -4.769 -10.157 1.00 94.56 81 PHE A CA 1
ATOM 592 C C . PHE A 1 81 ? -10.076 -3.249 -9.952 1.00 94.56 81 PHE A C 1
ATOM 594 O O . PHE A 1 81 ? -10.756 -2.775 -9.045 1.00 94.56 81 PHE A O 1
ATOM 601 N N . LEU A 1 82 ? -9.349 -2.485 -10.773 1.00 92.06 82 LEU A N 1
ATOM 602 C CA . LEU A 1 82 ? -9.329 -1.027 -10.716 1.00 92.06 82 LEU A CA 1
ATOM 603 C C . LEU A 1 82 ? -10.283 -0.445 -11.761 1.00 92.06 82 LEU A C 1
ATOM 605 O O . LEU A 1 82 ? -10.309 -0.890 -12.906 1.00 92.06 82 LEU A O 1
ATOM 609 N N . GLU A 1 83 ? -11.034 0.588 -11.382 1.00 88.75 83 GLU A N 1
ATOM 610 C CA . GLU A 1 83 ? -11.876 1.332 -12.329 1.00 88.75 83 GLU A CA 1
ATOM 611 C C . GLU A 1 83 ? -11.021 2.158 -13.299 1.00 88.75 83 GLU A C 1
ATOM 613 O O . GLU A 1 83 ? -11.266 2.193 -14.504 1.00 88.75 83 GLU A O 1
ATOM 618 N N . THR A 1 84 ? -9.980 2.798 -12.768 1.00 89.50 84 THR A N 1
ATOM 619 C CA . THR A 1 84 ? -8.971 3.514 -13.544 1.00 89.50 84 THR A CA 1
ATOM 620 C C . THR A 1 84 ? -7.595 3.204 -12.980 1.00 89.50 84 THR A C 1
ATOM 622 O O . THR A 1 84 ? -7.435 2.999 -11.778 1.00 89.50 84 THR A O 1
ATOM 625 N N . SER A 1 85 ? -6.592 3.164 -13.852 1.00 89.75 85 SER A N 1
ATOM 626 C CA . SER A 1 85 ? -5.209 2.940 -13.452 1.00 89.75 85 SER A CA 1
ATOM 627 C C . SER A 1 85 ? -4.299 3.986 -14.094 1.00 89.75 85 SER A C 1
ATOM 629 O O . SER A 1 85 ? -4.455 4.303 -15.280 1.00 89.75 85 SER A O 1
ATOM 631 N N . PRO A 1 86 ? -3.336 4.546 -13.343 1.00 93.38 86 PRO A N 1
ATOM 632 C CA . PRO A 1 86 ? -2.360 5.460 -13.913 1.00 93.38 86 PRO A CA 1
ATOM 633 C C . PRO A 1 86 ? -1.462 4.720 -14.912 1.00 93.38 86 PRO A C 1
ATOM 635 O O . PRO A 1 86 ? -1.444 3.489 -15.004 1.00 93.38 86 PRO A O 1
ATOM 638 N N . ARG A 1 87 ? -0.683 5.472 -15.693 1.00 96.12 87 ARG A N 1
ATOM 639 C CA . ARG A 1 87 ? 0.229 4.883 -16.687 1.00 96.12 87 ARG A CA 1
ATOM 640 C C . ARG A 1 87 ? 1.355 4.059 -16.043 1.00 96.12 87 ARG A C 1
ATOM 642 O O . ARG A 1 87 ? 1.857 3.129 -16.675 1.00 96.12 87 ARG A O 1
ATOM 649 N N . LEU A 1 88 ? 1.731 4.410 -14.819 1.00 97.44 88 LEU A N 1
ATOM 650 C CA . LEU A 1 88 ? 2.749 3.774 -13.992 1.00 97.44 88 LEU A CA 1
ATOM 651 C C . LEU A 1 88 ? 2.202 3.686 -12.563 1.00 97.44 88 LEU A C 1
ATOM 653 O O . LEU A 1 88 ? 1.596 4.660 -12.123 1.00 97.44 88 LEU A O 1
ATOM 657 N N . VAL A 1 89 ? 2.376 2.547 -11.896 1.00 97.12 89 VAL A N 1
ATOM 658 C CA . VAL A 1 89 ? 1.922 2.320 -10.513 1.00 97.12 89 VAL A CA 1
ATOM 659 C C . VAL A 1 89 ? 2.841 1.339 -9.795 1.00 97.12 89 VAL A C 1
ATOM 661 O O . VAL A 1 89 ? 3.304 0.371 -10.411 1.00 97.12 89 VAL A O 1
ATOM 664 N N . ASP A 1 90 ? 3.066 1.541 -8.501 1.00 96.62 90 ASP A N 1
ATOM 665 C CA . ASP A 1 90 ? 3.735 0.557 -7.659 1.00 96.62 90 ASP A CA 1
ATOM 666 C C . ASP A 1 90 ? 2.811 -0.604 -7.261 1.00 96.62 90 ASP A C 1
ATOM 668 O O . ASP A 1 90 ? 1.668 -0.436 -6.845 1.00 96.62 90 ASP A O 1
ATOM 672 N N . SER A 1 91 ? 3.325 -1.832 -7.333 1.00 97.12 91 SER A N 1
ATOM 673 C CA . SER A 1 91 ? 2.677 -3.018 -6.766 1.00 97.12 91 SER A CA 1
ATOM 674 C C . SER A 1 91 ? 2.347 -2.908 -5.268 1.00 97.12 91 SER A C 1
ATOM 676 O O . SER A 1 91 ? 1.485 -3.658 -4.795 1.00 97.12 91 SER A O 1
ATOM 678 N N . GLN A 1 92 ? 3.035 -2.040 -4.519 1.00 94.75 92 GLN A N 1
ATOM 679 C CA . GLN A 1 92 ? 2.773 -1.748 -3.105 1.00 94.75 92 GLN A CA 1
ATOM 680 C C . GLN A 1 92 ? 1.555 -0.839 -2.903 1.00 94.75 92 GLN A C 1
ATOM 682 O O . GLN A 1 92 ? 0.924 -0.918 -1.855 1.00 94.75 92 GLN A O 1
ATOM 687 N N . ASP A 1 93 ? 1.142 -0.090 -3.923 1.00 94.69 93 ASP A N 1
ATOM 688 C CA . ASP A 1 93 ? -0.094 0.705 -3.884 1.00 94.69 93 ASP A CA 1
ATOM 689 C C . ASP A 1 93 ? -1.324 -0.136 -4.275 1.00 94.69 93 ASP A C 1
ATOM 691 O O . ASP A 1 93 ? -2.466 0.313 -4.229 1.00 94.69 93 ASP A O 1
ATOM 695 N N . LEU A 1 94 ? -1.101 -1.399 -4.659 1.00 96.69 94 LEU A N 1
ATOM 696 C CA . LEU A 1 94 ? -2.122 -2.331 -5.138 1.00 96.69 94 LEU A CA 1
ATOM 697 C C . LEU A 1 94 ? -2.361 -3.503 -4.178 1.00 96.69 94 LEU A C 1
ATOM 699 O O . LEU A 1 94 ? -2.851 -4.545 -4.612 1.00 96.69 94 LEU A O 1
ATOM 703 N N . ILE A 1 95 ? -2.002 -3.387 -2.895 1.00 97.31 95 ILE A N 1
ATOM 704 C CA . ILE A 1 95 ? -2.023 -4.522 -1.952 1.00 97.31 95 ILE A CA 1
ATOM 705 C C . ILE A 1 95 ? -3.407 -5.180 -1.884 1.00 97.31 95 ILE A C 1
ATOM 707 O O . ILE A 1 95 ? -3.516 -6.384 -2.117 1.00 97.31 95 ILE A O 1
ATOM 711 N N . SER A 1 96 ? -4.474 -4.419 -1.623 1.00 97.12 96 SER A N 1
ATOM 712 C CA . SER A 1 96 ? -5.837 -4.970 -1.544 1.00 97.12 96 SER A CA 1
ATOM 713 C C . SER A 1 96 ? -6.279 -5.629 -2.855 1.00 97.12 96 SER A C 1
ATOM 715 O O . SER A 1 96 ? -6.791 -6.750 -2.843 1.00 97.12 96 SER A O 1
ATOM 717 N N . ALA A 1 97 ? -6.014 -4.991 -3.997 1.00 97.25 97 ALA A N 1
ATOM 718 C CA . ALA A 1 97 ? -6.332 -5.538 -5.313 1.00 97.25 97 ALA A CA 1
ATOM 719 C C . ALA A 1 97 ? -5.542 -6.828 -5.613 1.00 97.25 97 ALA A C 1
ATOM 721 O O . ALA A 1 97 ? -6.095 -7.779 -6.166 1.00 97.25 97 ALA A O 1
ATOM 722 N N . ARG A 1 98 ? -4.266 -6.904 -5.209 1.00 97.88 98 ARG A N 1
ATOM 723 C CA . ARG A 1 98 ? -3.419 -8.105 -5.334 1.00 97.88 98 ARG A CA 1
ATOM 724 C C . ARG A 1 98 ? -3.942 -9.263 -4.496 1.00 97.88 98 ARG A C 1
ATOM 726 O O . ARG A 1 98 ? -4.010 -10.383 -5.000 1.00 97.88 98 ARG A O 1
ATOM 733 N N . VAL A 1 99 ? -4.374 -8.992 -3.265 1.00 97.31 99 VAL A N 1
ATOM 734 C CA . VAL A 1 99 ? -5.010 -10.000 -2.405 1.00 97.31 99 VAL A CA 1
ATOM 735 C C . VAL A 1 99 ? -6.275 -10.547 -3.067 1.00 97.31 99 VAL A C 1
ATOM 737 O O . VAL A 1 99 ? -6.438 -11.763 -3.154 1.00 97.31 99 VAL A O 1
ATOM 740 N N . ILE A 1 100 ? -7.137 -9.674 -3.601 1.00 95.81 100 ILE A N 1
ATOM 741 C CA . ILE A 1 100 ? -8.356 -10.078 -4.327 1.00 95.81 100 ILE A CA 1
ATOM 742 C C . ILE A 1 100 ? -8.009 -10.904 -5.578 1.00 95.81 100 ILE A C 1
ATOM 744 O O . ILE A 1 100 ? -8.697 -11.874 -5.891 1.00 95.81 100 ILE A O 1
ATOM 748 N N . ALA A 1 101 ? -6.906 -10.577 -6.255 1.00 96.38 101 ALA A N 1
ATOM 749 C CA . ALA A 1 101 ? -6.380 -11.331 -7.394 1.00 96.38 101 ALA A CA 1
ATOM 750 C C . ALA A 1 101 ? -5.717 -12.676 -7.016 1.00 96.38 101 ALA A C 1
ATOM 752 O O . ALA A 1 101 ? -5.223 -13.381 -7.901 1.00 96.38 101 ALA A O 1
ATOM 753 N N . GLY A 1 102 ? -5.699 -13.041 -5.729 1.00 96.00 102 GLY A N 1
ATOM 754 C CA . GLY A 1 102 ? -5.206 -14.322 -5.217 1.00 96.00 102 GLY A CA 1
ATOM 755 C C . GLY A 1 102 ? -3.769 -14.311 -4.688 1.00 96.00 102 GLY A C 1
ATOM 756 O O . GLY A 1 102 ? -3.275 -15.354 -4.269 1.00 96.00 102 GLY A O 1
ATOM 757 N N . ASP A 1 103 ? -3.084 -13.166 -4.682 1.00 96.31 103 ASP A N 1
ATOM 758 C CA . ASP A 1 103 ? -1.776 -13.012 -4.035 1.00 96.31 103 ASP A CA 1
ATOM 759 C C . ASP A 1 103 ? -1.962 -12.676 -2.554 1.00 96.31 103 ASP A C 1
ATOM 761 O O . ASP A 1 103 ? -1.854 -11.526 -2.127 1.00 96.31 103 ASP A O 1
ATOM 765 N N . THR A 1 104 ? -2.292 -13.698 -1.765 1.00 92.38 104 THR A N 1
ATOM 766 C CA . THR A 1 104 ? -2.563 -13.539 -0.331 1.00 92.38 104 THR A CA 1
ATOM 767 C C . THR A 1 104 ? -1.336 -13.085 0.452 1.00 92.38 104 THR A C 1
ATOM 769 O O . THR A 1 104 ? -1.498 -12.403 1.453 1.00 92.38 104 THR A O 1
ATOM 772 N N . ALA A 1 105 ? -0.122 -13.394 -0.016 1.00 93.38 105 ALA A N 1
ATOM 773 C CA . ALA A 1 105 ? 1.122 -12.991 0.642 1.00 93.38 105 ALA A CA 1
ATOM 774 C C . ALA A 1 105 ? 1.386 -11.475 0.551 1.00 93.38 105 ALA A C 1
ATOM 776 O O . ALA A 1 105 ? 2.170 -10.929 1.326 1.00 93.38 105 ALA A O 1
ATOM 777 N N . ALA A 1 106 ? 0.714 -10.761 -0.365 1.00 96.38 106 ALA A N 1
ATOM 778 C CA . ALA A 1 106 ? 0.858 -9.311 -0.510 1.00 96.38 106 ALA A CA 1
ATOM 779 C C . ALA A 1 106 ? 0.507 -8.533 0.771 1.00 96.38 106 ALA A C 1
ATOM 781 O O . ALA A 1 106 ? 1.021 -7.436 0.978 1.00 96.38 106 ALA A O 1
ATOM 782 N N . ILE A 1 107 ? -0.360 -9.087 1.623 1.00 97.00 107 ILE A N 1
ATOM 783 C CA . ILE A 1 107 ? -0.832 -8.434 2.850 1.00 97.00 107 ILE A CA 1
ATOM 784 C C . ILE A 1 107 ? 0.055 -8.704 4.068 1.00 97.00 107 ILE A C 1
ATOM 786 O O . ILE A 1 107 ? -0.023 -7.963 5.049 1.00 97.00 107 ILE A O 1
ATOM 790 N N . ASP A 1 108 ? 0.906 -9.733 4.019 1.00 95.81 108 ASP A N 1
ATOM 791 C CA . ASP A 1 108 ? 1.693 -10.195 5.167 1.00 95.81 108 ASP A CA 1
ATOM 792 C C . ASP A 1 108 ? 2.548 -9.081 5.793 1.00 95.81 108 ASP A C 1
ATOM 794 O O . ASP A 1 108 ? 2.548 -8.961 7.024 1.00 95.81 108 ASP A O 1
ATOM 798 N N . PRO A 1 109 ? 3.204 -8.191 5.012 1.00 95.25 109 PRO A N 1
ATOM 799 C CA . PRO A 1 109 ? 3.929 -7.060 5.585 1.00 95.25 109 PRO A CA 1
ATOM 800 C C . PRO A 1 109 ? 3.021 -6.113 6.380 1.00 95.25 109 PRO A C 1
ATOM 802 O O . PRO A 1 109 ? 3.412 -5.625 7.440 1.00 95.25 109 PRO A O 1
ATOM 805 N N . VAL A 1 110 ? 1.792 -5.871 5.913 1.00 97.12 110 VAL A N 1
ATOM 806 C CA . VAL A 1 110 ? 0.826 -5.000 6.602 1.00 97.12 110 VAL A CA 1
ATOM 807 C C . VAL A 1 110 ? 0.327 -5.665 7.884 1.00 97.12 110 VAL A C 1
ATOM 809 O O . VAL A 1 110 ? 0.273 -5.016 8.930 1.00 97.12 110 VAL A O 1
ATOM 812 N N . VAL A 1 111 ? 0.029 -6.968 7.840 1.00 97.25 111 VAL A N 1
ATOM 813 C CA . VAL A 1 111 ? -0.343 -7.760 9.026 1.00 97.25 111 VAL A CA 1
ATOM 814 C C . VAL A 1 111 ? 0.766 -7.710 10.077 1.00 97.25 111 VAL A C 1
ATOM 816 O O . VAL A 1 111 ? 0.490 -7.454 11.252 1.00 97.25 111 VAL A O 1
ATOM 819 N N . ALA A 1 112 ? 2.024 -7.892 9.666 1.00 96.12 112 ALA A N 1
ATOM 820 C CA . ALA A 1 112 ? 3.177 -7.824 10.557 1.00 96.12 112 ALA A CA 1
ATOM 821 C C . ALA A 1 112 ? 3.321 -6.439 11.209 1.00 96.12 112 ALA A C 1
ATOM 823 O O . ALA A 1 112 ? 3.493 -6.364 12.428 1.00 96.12 112 ALA A O 1
ATOM 824 N N . LYS A 1 113 ? 3.172 -5.346 10.445 1.00 96.00 113 LYS A N 1
ATOM 825 C CA . LYS A 1 113 ? 3.186 -3.975 10.989 1.00 96.00 113 LYS A CA 1
ATOM 826 C C . LYS A 1 113 ? 2.059 -3.750 12.000 1.00 96.00 113 LYS A C 1
ATOM 828 O O . LYS A 1 113 ? 2.300 -3.259 13.102 1.00 96.00 113 LYS A O 1
ATOM 833 N N . ILE A 1 114 ? 0.827 -4.158 11.685 1.00 96.00 114 ILE A N 1
ATOM 834 C CA . ILE A 1 114 ? -0.308 -4.031 12.616 1.00 96.00 114 ILE A CA 1
ATOM 835 C C . ILE A 1 114 ? -0.050 -4.803 13.916 1.00 96.00 114 ILE A C 1
ATOM 837 O O . ILE A 1 114 ? -0.330 -4.287 15.003 1.00 96.00 114 ILE A O 1
ATOM 841 N N . ARG A 1 115 ? 0.492 -6.022 13.818 1.00 94.56 115 ARG A N 1
ATOM 842 C CA . ARG A 1 115 ? 0.760 -6.891 14.970 1.00 94.56 115 ARG A CA 1
ATOM 843 C C . ARG A 1 115 ? 1.890 -6.364 15.852 1.00 94.56 115 ARG A C 1
ATOM 845 O O . ARG A 1 115 ? 1.732 -6.326 17.073 1.00 94.56 115 ARG A O 1
ATOM 852 N N . ASN A 1 116 ? 3.003 -5.973 15.238 1.00 94.62 116 ASN A N 1
ATOM 853 C CA . ASN A 1 116 ? 4.265 -5.729 15.934 1.00 94.62 116 ASN A CA 1
ATOM 854 C C . ASN A 1 116 ? 4.492 -4.251 16.269 1.00 94.62 116 ASN A C 1
ATOM 856 O O . ASN A 1 116 ? 5.168 -3.945 17.248 1.00 94.62 116 ASN A O 1
ATOM 860 N N . GLU A 1 117 ? 3.929 -3.331 15.483 1.00 95.38 117 GLU A N 1
ATOM 861 C CA . GLU A 1 117 ? 4.256 -1.903 15.574 1.00 95.38 117 GLU A CA 1
ATOM 862 C C . GLU A 1 117 ? 3.111 -1.048 16.133 1.00 95.38 117 GLU A C 1
ATOM 864 O O . GLU A 1 117 ? 3.354 -0.014 16.767 1.00 95.38 117 GLU A O 1
ATOM 869 N N . LEU A 1 118 ? 1.852 -1.470 15.957 1.00 94.50 118 LEU A N 1
ATOM 870 C CA . LEU A 1 118 ? 0.712 -0.761 16.538 1.00 94.50 118 LEU A CA 1
ATOM 871 C C . LEU A 1 118 ? 0.450 -1.195 17.979 1.00 94.50 118 LEU A C 1
ATOM 873 O O . LEU A 1 118 ? 0.241 -2.373 18.275 1.00 94.50 118 LEU A O 1
ATOM 877 N N . ARG A 1 119 ? 0.343 -0.199 18.867 1.00 95.88 119 ARG A N 1
ATOM 878 C CA . ARG A 1 119 ? -0.171 -0.385 20.229 1.00 95.88 119 ARG A CA 1
ATOM 879 C C . ARG A 1 119 ? -1.608 -0.913 20.192 1.00 95.88 119 ARG A C 1
ATOM 881 O O . ARG A 1 119 ? -2.383 -0.553 19.304 1.00 95.88 119 ARG A O 1
ATOM 888 N N . GLY A 1 120 ? -1.976 -1.716 21.191 1.00 95.69 120 GLY A N 1
ATOM 889 C CA . GLY A 1 120 ? -3.296 -2.353 21.259 1.00 95.69 120 GLY A CA 1
ATOM 890 C C . GLY A 1 120 ? -4.466 -1.364 21.231 1.00 95.69 120 GLY A C 1
ATOM 891 O O . GLY A 1 120 ? -5.480 -1.628 20.595 1.00 95.69 120 GLY A O 1
ATOM 892 N N . ASP A 1 121 ? -4.315 -0.184 21.835 1.00 97.12 121 ASP A N 1
ATOM 893 C CA . ASP A 1 121 ? -5.344 0.857 21.841 1.00 97.12 121 ASP A CA 1
ATOM 894 C C . ASP A 1 121 ? -5.505 1.552 20.477 1.00 97.12 121 ASP A C 1
ATOM 896 O O . ASP A 1 121 ? -6.629 1.846 20.056 1.00 97.12 121 ASP A O 1
ATOM 900 N N . THR A 1 122 ? -4.403 1.771 19.755 1.00 98.00 122 THR A N 1
ATOM 901 C CA . THR A 1 122 ? -4.413 2.227 18.359 1.00 98.00 122 THR A CA 1
ATOM 902 C C . THR A 1 122 ? -5.056 1.187 17.448 1.00 98.00 122 THR A C 1
ATOM 904 O O . THR A 1 122 ? -5.945 1.539 16.676 1.00 98.00 122 THR A O 1
ATOM 907 N N . ARG A 1 123 ? -4.685 -0.093 17.585 1.00 97.44 123 ARG A N 1
ATOM 908 C CA . ARG A 1 123 ? -5.283 -1.200 16.819 1.00 97.44 123 ARG A CA 1
ATOM 909 C C . ARG A 1 123 ? -6.787 -1.309 17.071 1.00 97.44 123 ARG A C 1
ATOM 911 O O . ARG A 1 123 ? -7.564 -1.401 16.127 1.00 97.44 123 ARG A O 1
ATOM 918 N N . HIS A 1 124 ? -7.211 -1.214 18.330 1.00 97.56 124 HIS A N 1
ATOM 919 C CA . HIS A 1 124 ? -8.626 -1.228 18.693 1.00 97.56 124 HIS A CA 1
ATOM 920 C C . HIS A 1 124 ? -9.383 -0.010 18.141 1.00 97.56 124 HIS A C 1
ATOM 922 O O . HIS A 1 124 ? -10.512 -0.140 17.673 1.00 97.56 124 HIS A O 1
ATOM 928 N N . THR A 1 125 ? -8.746 1.167 18.125 1.00 98.56 125 THR A N 1
ATOM 929 C CA . THR A 1 125 ? -9.331 2.379 17.528 1.00 98.56 125 THR A CA 1
ATOM 930 C C . THR A 1 125 ? -9.498 2.245 16.016 1.00 98.56 125 THR A C 1
ATOM 932 O O . THR A 1 125 ? -10.542 2.622 15.490 1.00 98.56 125 THR A O 1
ATOM 935 N N . LEU A 1 126 ? -8.510 1.664 15.330 1.00 98.50 126 LEU A N 1
ATOM 936 C CA . LEU A 1 126 ? -8.587 1.366 13.902 1.00 98.50 126 LEU A CA 1
ATOM 937 C C . LEU A 1 126 ? -9.721 0.377 13.595 1.00 98.50 126 LEU A C 1
ATOM 939 O O . LEU A 1 126 ? -10.529 0.640 12.712 1.00 98.50 126 LEU A O 1
ATOM 943 N N . ALA A 1 127 ? -9.827 -0.718 14.355 1.00 98.19 127 ALA A N 1
ATOM 944 C CA . ALA A 1 127 ? -10.904 -1.695 14.190 1.00 98.19 127 ALA A CA 1
ATOM 945 C C . ALA A 1 127 ? -12.289 -1.075 14.439 1.00 98.19 127 ALA A C 1
ATOM 947 O O . ALA A 1 127 ? -13.213 -1.282 13.656 1.00 98.19 127 ALA A O 1
ATOM 948 N N . CYS A 1 128 ? -12.431 -0.250 15.482 1.00 98.50 128 CYS A N 1
ATOM 949 C CA . CYS A 1 128 ? -13.673 0.476 15.739 1.00 98.50 128 CYS A CA 1
ATOM 950 C C . CYS A 1 128 ? -14.049 1.372 14.549 1.00 98.50 128 CYS A C 1
ATOM 952 O O . CYS A 1 128 ? -15.194 1.333 14.098 1.00 98.50 128 CYS A O 1
ATOM 954 N N . TYR A 1 129 ? -13.077 2.106 14.000 1.00 98.62 129 TYR A N 1
ATOM 955 C CA . TYR A 1 129 ? -13.289 3.011 12.873 1.00 98.62 129 TYR A CA 1
ATOM 956 C C . TYR A 1 129 ? -13.664 2.271 11.587 1.00 98.62 129 TYR A C 1
ATOM 958 O O . TYR A 1 129 ? -14.612 2.659 10.919 1.00 98.62 129 TYR A O 1
ATOM 966 N N . LEU A 1 130 ? -12.983 1.176 11.253 1.00 98.19 130 LEU A N 1
ATOM 967 C CA . LEU A 1 130 ? -13.218 0.476 9.987 1.00 98.19 130 LEU A CA 1
ATOM 968 C C . LEU A 1 130 ? -14.393 -0.515 10.025 1.00 98.19 130 LEU A C 1
ATOM 970 O O . LEU A 1 130 ? -14.923 -0.859 8.970 1.00 98.19 130 LEU A O 1
ATOM 974 N N . GLU A 1 131 ? -14.796 -1.001 11.205 1.00 97.44 131 GLU A N 1
ATOM 975 C CA . GLU A 1 131 ? -15.735 -2.131 11.307 1.00 97.44 131 GLU A CA 1
ATOM 976 C C . GLU A 1 131 ? -16.995 -1.849 12.130 1.00 97.44 131 GLU A C 1
ATOM 978 O O . GLU A 1 131 ? -18.004 -2.517 11.922 1.00 97.44 131 GLU A O 1
ATOM 983 N N . THR A 1 132 ? -16.964 -0.901 13.074 1.00 96.94 132 THR A N 1
ATOM 984 C CA . THR A 1 132 ? -18.057 -0.723 14.055 1.00 96.94 132 THR A CA 1
ATOM 985 C C . THR A 1 132 ? -18.751 0.631 13.944 1.00 96.94 132 THR A C 1
ATOM 987 O O . THR A 1 132 ? -19.977 0.702 13.909 1.00 96.94 132 THR A O 1
ATOM 990 N N . ALA A 1 133 ? -17.984 1.719 13.918 1.00 96.44 133 ALA A N 1
ATOM 991 C CA . ALA A 1 133 ? -18.497 3.081 13.944 1.00 96.44 133 ALA A CA 1
ATOM 992 C C . ALA A 1 133 ? -17.621 3.983 13.054 1.00 96.44 133 ALA A C 1
ATOM 994 O O . ALA A 1 133 ? -16.729 4.647 13.578 1.00 96.44 133 ALA A O 1
ATOM 995 N N . PRO A 1 134 ? -17.872 4.052 11.730 1.00 94.81 134 PRO A N 1
ATOM 996 C CA . PRO A 1 134 ? -16.991 4.689 10.738 1.00 94.81 134 PRO A CA 1
ATOM 997 C C . PRO A 1 134 ? -17.042 6.222 10.734 1.00 94.81 134 PRO A C 1
ATOM 999 O O . PRO A 1 134 ? -17.144 6.878 9.704 1.00 94.81 134 PRO A O 1
ATOM 1002 N N . THR A 1 135 ? -16.977 6.814 11.923 1.00 98.00 135 THR A N 1
ATOM 1003 C CA . THR A 1 135 ? -16.840 8.249 12.168 1.00 98.00 135 THR A CA 1
ATOM 1004 C C . THR A 1 135 ? -15.960 8.451 13.397 1.00 98.00 135 THR A C 1
ATOM 1006 O O . THR A 1 135 ? -15.954 7.632 14.317 1.00 98.00 135 THR A O 1
ATOM 1009 N N . ILE A 1 136 ? -15.232 9.566 13.449 1.00 98.38 136 ILE A N 1
ATOM 1010 C CA . ILE A 1 136 ? -14.377 9.896 14.599 1.00 98.38 136 ILE A CA 1
ATOM 1011 C C . ILE A 1 136 ? -15.225 10.018 15.873 1.00 98.38 136 ILE A C 1
ATOM 1013 O O . ILE A 1 136 ? -14.853 9.510 16.931 1.00 98.38 136 ILE A O 1
ATOM 1017 N N . GLU A 1 137 ? -16.383 10.663 15.763 1.00 98.56 137 GLU A N 1
ATOM 1018 C CA . GLU A 1 137 ? -17.354 10.875 16.831 1.00 98.56 137 GLU A CA 1
ATOM 1019 C C . GLU A 1 137 ? -18.004 9.557 17.274 1.00 98.56 137 GLU A C 1
ATOM 1021 O O . GLU A 1 137 ? -18.207 9.334 18.470 1.00 98.56 137 GLU A O 1
ATOM 1026 N N . GLY A 1 138 ? -18.301 8.665 16.323 1.00 98.44 138 GLY A N 1
ATOM 1027 C CA . GLY A 1 138 ? -18.814 7.324 16.589 1.00 98.44 138 GLY A CA 1
ATOM 1028 C C . GLY A 1 138 ? -17.818 6.483 17.380 1.00 98.44 138 GLY A C 1
ATOM 1029 O O . GLY A 1 138 ? -18.169 5.973 18.445 1.00 98.44 138 GLY A O 1
ATOM 1030 N N . CYS A 1 139 ? -16.564 6.420 16.927 1.00 98.25 139 CYS A N 1
ATOM 1031 C CA . CYS A 1 139 ? -15.484 5.756 17.656 1.00 98.25 139 CYS A CA 1
ATOM 1032 C C . CYS A 1 139 ? -15.283 6.334 19.053 1.00 98.25 139 CYS A C 1
ATOM 1034 O O . CYS A 1 139 ? -15.162 5.584 20.014 1.00 98.25 139 CYS A O 1
ATOM 1036 N N . ALA A 1 140 ? -15.265 7.663 19.184 1.00 98.62 140 ALA A N 1
ATOM 1037 C CA . ALA A 1 140 ? -15.089 8.331 20.472 1.00 98.62 140 ALA A CA 1
ATOM 1038 C C . ALA A 1 140 ? -16.168 7.905 21.481 1.00 98.62 140 ALA A C 1
ATOM 1040 O O . ALA A 1 140 ? -15.852 7.607 22.634 1.00 98.62 140 ALA A O 1
ATOM 1041 N N . ARG A 1 141 ? -17.426 7.802 21.027 1.00 98.44 141 ARG A N 1
ATOM 1042 C CA . ARG A 1 141 ? -18.550 7.325 21.841 1.00 98.44 141 ARG A CA 1
ATOM 1043 C C . ARG A 1 141 ? -18.411 5.851 22.221 1.00 98.44 141 ARG A C 1
ATOM 1045 O O . ARG A 1 141 ? -18.609 5.525 23.383 1.00 98.44 141 ARG A O 1
ATOM 1052 N N . VAL A 1 142 ? -18.076 4.980 21.266 1.00 98.25 142 VAL A N 1
ATOM 1053 C CA . VAL A 1 142 ? -17.936 3.528 21.496 1.00 98.25 142 VAL A CA 1
ATOM 1054 C C . VAL A 1 142 ? -16.767 3.214 22.432 1.00 98.25 142 VAL A C 1
ATOM 1056 O O . VAL A 1 142 ? -16.878 2.355 23.299 1.00 98.25 142 VAL A O 1
ATOM 1059 N N . LEU A 1 143 ? -15.654 3.927 22.274 1.00 98.12 143 LEU A N 1
ATOM 1060 C CA . LEU A 1 143 ? -14.413 3.693 23.011 1.00 98.12 143 LEU A CA 1
ATOM 1061 C C . LEU A 1 143 ? -14.310 4.504 24.311 1.00 98.12 143 LEU A C 1
ATOM 1063 O O . LEU A 1 143 ? -13.312 4.372 25.015 1.00 98.12 143 LEU A O 1
ATOM 1067 N N . PHE A 1 144 ? -15.298 5.354 24.613 1.00 97.81 144 PHE A N 1
ATOM 1068 C CA . PHE A 1 144 ? -15.300 6.267 25.764 1.00 97.81 144 PHE A CA 1
ATOM 1069 C C . PHE A 1 144 ? -14.031 7.134 25.855 1.00 97.81 144 PHE A C 1
ATOM 1071 O O . PHE A 1 144 ? -13.449 7.322 26.923 1.00 97.81 144 PHE A O 1
ATOM 1078 N N . VAL A 1 145 ? -13.595 7.684 24.717 1.00 98.56 145 VAL A N 1
ATOM 1079 C CA . VAL A 1 145 ? -12.437 8.589 24.624 1.00 98.56 145 VAL A CA 1
ATOM 1080 C C . VAL A 1 145 ? -12.814 9.900 23.945 1.00 98.56 145 VAL A C 1
ATOM 1082 O O . VAL A 1 145 ? -13.846 10.019 23.293 1.00 98.56 145 VAL A O 1
ATOM 1085 N N . HIS A 1 146 ? -11.949 10.906 24.053 1.00 98.50 146 HIS A N 1
ATOM 1086 C CA . HIS A 1 146 ? -12.134 12.165 23.339 1.00 98.50 146 HIS A CA 1
ATOM 1087 C C . HIS A 1 146 ? -11.877 12.007 21.825 1.00 98.50 146 HIS A C 1
ATOM 1089 O O . HIS A 1 146 ? -10.988 11.261 21.410 1.00 98.50 146 HIS A O 1
ATOM 1095 N N . VAL A 1 147 ? -12.576 12.781 20.984 1.00 98.56 147 VAL A N 1
ATOM 1096 C CA . VAL A 1 147 ? -12.417 12.767 19.509 1.00 98.56 147 VAL A CA 1
ATOM 1097 C C . VAL A 1 147 ? -10.975 13.015 19.050 1.00 98.56 147 VAL A C 1
ATOM 1099 O O . VAL A 1 147 ? -10.509 12.422 18.079 1.00 98.56 147 VAL A O 1
ATOM 1102 N N . ASN A 1 148 ? -10.222 13.845 19.779 1.00 98.50 148 ASN A N 1
ATOM 1103 C CA . ASN A 1 148 ? -8.806 14.095 19.476 1.00 98.50 148 ASN A CA 1
ATOM 1104 C C . ASN A 1 148 ? -7.929 12.864 19.723 1.00 98.50 148 ASN A C 1
ATOM 1106 O O . ASN A 1 148 ? -6.963 12.667 18.992 1.00 98.50 148 ASN A O 1
ATOM 1110 N N . THR A 1 149 ? -8.275 12.022 20.699 1.00 98.56 149 THR A N 1
ATOM 1111 C CA . THR A 1 149 ? -7.572 10.757 20.946 1.00 98.56 149 THR A CA 1
ATOM 1112 C C . THR A 1 149 ? -7.774 9.799 19.777 1.00 98.56 149 THR A C 1
ATOM 1114 O O . THR A 1 149 ? -6.812 9.178 19.333 1.00 98.56 149 THR A O 1
ATOM 1117 N N . VAL A 1 150 ? -8.989 9.733 19.220 1.00 98.62 150 VAL A N 1
ATOM 1118 C CA . VAL A 1 150 ? -9.270 8.942 18.010 1.00 98.62 150 VAL A CA 1
ATOM 1119 C C . VAL A 1 150 ? -8.451 9.458 16.827 1.00 98.62 150 VAL A C 1
ATOM 1121 O O . VAL A 1 150 ? -7.723 8.684 16.215 1.00 98.62 150 VAL A O 1
ATOM 1124 N N . ARG A 1 151 ? -8.489 10.772 16.552 1.00 98.44 151 ARG A N 1
ATOM 1125 C CA . ARG A 1 151 ? -7.689 11.392 15.476 1.00 98.44 151 ARG A CA 1
ATOM 1126 C C . ARG A 1 151 ? -6.200 11.108 15.623 1.00 98.44 151 ARG A C 1
ATOM 1128 O O . ARG A 1 151 ? -5.543 10.759 14.650 1.00 98.44 151 ARG A O 1
ATOM 1135 N N . TYR A 1 152 ? -5.671 11.263 16.834 1.00 98.25 152 TYR A N 1
ATOM 1136 C CA . TYR A 1 152 ? -4.270 10.989 17.129 1.00 98.25 152 TYR A CA 1
ATOM 1137 C C . TYR A 1 152 ? -3.909 9.527 16.847 1.00 98.25 152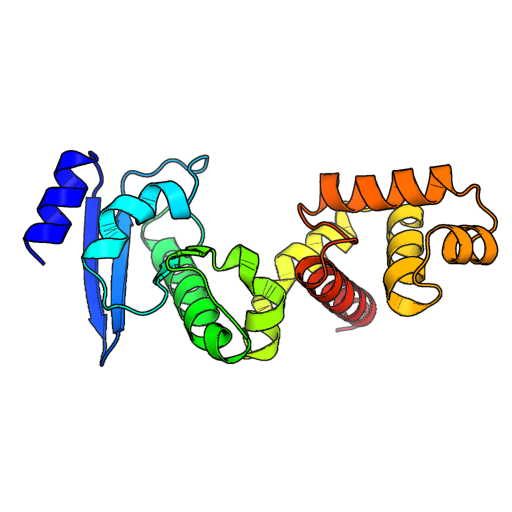 TYR A C 1
ATOM 1139 O O . TYR A 1 152 ? -2.923 9.265 16.163 1.00 98.25 152 TYR A O 1
ATOM 1147 N N . ARG A 1 153 ? -4.724 8.578 17.318 1.00 98.50 153 ARG A N 1
ATOM 1148 C CA . ARG A 1 153 ? -4.486 7.150 17.088 1.00 98.50 153 ARG A CA 1
ATOM 1149 C C . ARG A 1 153 ? -4.587 6.778 15.609 1.00 98.50 153 ARG A C 1
ATOM 1151 O O . ARG A 1 153 ? -3.724 6.053 15.135 1.00 98.50 153 ARG A O 1
ATOM 1158 N N . LEU A 1 154 ? -5.564 7.304 14.867 1.00 98.44 154 LEU A N 1
ATOM 1159 C CA . LEU A 1 154 ? -5.674 7.059 13.422 1.00 98.44 154 LEU A CA 1
ATOM 1160 C C . LEU A 1 154 ? -4.500 7.667 12.645 1.00 98.44 154 LEU A C 1
ATOM 1162 O O . LEU A 1 154 ? -3.945 7.003 11.778 1.00 98.44 154 LEU A O 1
ATOM 1166 N N . ARG A 1 155 ? -4.023 8.862 13.020 1.00 98.25 155 ARG A N 1
ATOM 1167 C CA . ARG A 1 155 ? -2.779 9.413 12.456 1.00 98.25 155 ARG A CA 1
ATOM 1168 C C . ARG A 1 155 ? -1.583 8.502 12.733 1.00 98.25 155 ARG A C 1
ATOM 1170 O O . ARG A 1 155 ? -0.755 8.290 11.856 1.00 98.25 155 ARG A O 1
ATOM 1177 N N . ARG A 1 156 ? -1.513 7.918 13.932 1.00 97.94 156 ARG A N 1
ATOM 1178 C CA . ARG A 1 156 ? -0.449 6.974 14.282 1.00 97.94 156 ARG A CA 1
ATOM 1179 C C . ARG A 1 156 ? -0.489 5.700 13.431 1.00 97.94 156 ARG A C 1
ATOM 1181 O O . ARG A 1 156 ? 0.558 5.097 13.232 1.00 97.94 156 ARG A O 1
ATOM 1188 N N . VAL A 1 157 ? -1.654 5.293 12.917 1.00 98.19 157 VAL A N 1
ATOM 1189 C CA . VAL A 1 157 ? -1.745 4.178 11.958 1.00 98.19 157 VAL A CA 1
ATOM 1190 C C . VAL A 1 157 ? -0.997 4.523 10.677 1.00 98.19 157 VAL A C 1
ATOM 1192 O O . VAL A 1 157 ? -0.136 3.742 10.281 1.00 98.19 157 VAL A O 1
ATOM 1195 N N . LEU A 1 158 ? -1.244 5.700 10.096 1.00 97.88 158 LEU A N 1
ATOM 1196 C CA . LEU A 1 158 ? -0.516 6.175 8.916 1.00 97.88 158 LEU A CA 1
ATOM 1197 C C . LEU A 1 158 ? 0.994 6.240 9.174 1.00 97.88 158 LEU A C 1
ATOM 1199 O O . LEU A 1 158 ? 1.770 5.698 8.398 1.00 97.88 158 LEU A O 1
ATOM 1203 N N . GLU A 1 159 ? 1.417 6.821 10.298 1.00 97.06 159 GLU A N 1
ATOM 1204 C CA . GLU A 1 159 ? 2.844 6.947 10.640 1.00 97.06 159 GLU A CA 1
ATOM 1205 C C . GLU A 1 159 ? 3.579 5.601 10.741 1.00 97.06 159 GLU A C 1
ATOM 1207 O O . GLU A 1 159 ? 4.753 5.525 10.393 1.00 97.06 159 GLU A O 1
ATOM 1212 N N . MET A 1 160 ? 2.918 4.552 11.243 1.00 96.75 160 MET A N 1
ATOM 1213 C CA . MET A 1 160 ? 3.550 3.240 11.447 1.00 96.75 160 MET A CA 1
ATOM 1214 C C . MET A 1 160 ? 3.379 2.307 10.246 1.00 96.75 160 MET A C 1
ATOM 1216 O O . MET A 1 160 ? 4.261 1.518 9.928 1.00 96.75 160 MET A O 1
ATOM 1220 N N . THR A 1 161 ? 2.231 2.364 9.571 1.00 96.44 161 THR A N 1
ATOM 1221 C CA . THR A 1 161 ? 1.926 1.437 8.472 1.00 96.44 161 THR A CA 1
ATOM 1222 C C . THR A 1 161 ? 2.314 1.990 7.107 1.00 96.44 161 THR A C 1
ATOM 1224 O O . THR A 1 161 ? 2.696 1.209 6.234 1.00 96.44 161 THR A O 1
ATOM 1227 N N . GLY A 1 162 ? 2.284 3.315 6.952 1.00 96.31 162 GLY A N 1
ATOM 1228 C CA . GLY A 1 162 ? 2.330 4.007 5.666 1.00 96.31 162 GLY A CA 1
ATOM 1229 C C . GLY A 1 162 ? 0.969 4.106 4.970 1.00 96.31 162 GLY A C 1
ATOM 1230 O O . GLY A 1 162 ? 0.917 4.670 3.889 1.00 96.31 162 GLY A O 1
ATOM 1231 N N . LEU A 1 163 ? -0.105 3.586 5.580 1.00 97.94 163 LEU A N 1
ATOM 1232 C CA . LEU A 1 163 ? -1.448 3.516 4.998 1.00 97.94 163 LEU A CA 1
ATOM 1233 C C . LEU A 1 163 ? -2.404 4.460 5.731 1.00 97.94 163 LEU A C 1
ATOM 1235 O O . LEU A 1 163 ? -2.486 4.425 6.965 1.00 97.94 163 LEU A O 1
ATOM 1239 N N . ASP A 1 164 ? -3.139 5.284 4.990 1.00 97.94 164 ASP A N 1
ATOM 1240 C CA . ASP A 1 164 ? -4.098 6.237 5.542 1.00 97.94 164 ASP A CA 1
ATOM 1241 C C . ASP A 1 164 ? -5.469 5.575 5.783 1.00 97.94 164 ASP A C 1
ATOM 1243 O O . ASP A 1 164 ? -6.152 5.196 4.835 1.00 97.94 164 ASP A O 1
ATOM 1247 N N . PRO A 1 165 ? -5.961 5.481 7.035 1.00 97.94 165 PRO A N 1
ATOM 1248 C CA . PRO A 1 165 ? -7.304 4.966 7.303 1.00 97.94 165 PRO A CA 1
ATOM 1249 C C . PRO A 1 165 ? -8.440 5.765 6.645 1.00 97.94 165 PRO A C 1
ATOM 1251 O O . PRO A 1 165 ? -9.569 5.276 6.623 1.00 97.94 165 PRO A O 1
ATOM 1254 N N . PHE A 1 166 ? -8.182 6.995 6.189 1.00 97.62 166 PHE A N 1
ATOM 1255 C CA . PHE A 1 166 ? -9.159 7.843 5.505 1.00 97.62 166 PHE A CA 1
ATOM 1256 C C . PHE A 1 166 ? -9.148 7.680 3.980 1.00 97.62 166 PHE A C 1
ATOM 1258 O O . PHE A 1 166 ? -10.136 8.051 3.342 1.00 97.62 166 PHE A O 1
ATOM 1265 N N . ASP A 1 167 ? -8.079 7.126 3.399 1.00 97.06 167 ASP A N 1
ATOM 1266 C CA . ASP A 1 167 ? -8.066 6.767 1.984 1.00 97.06 167 ASP A CA 1
ATOM 1267 C C . ASP A 1 167 ? -8.831 5.443 1.777 1.00 97.06 167 ASP A C 1
ATOM 1269 O O . ASP A 1 167 ? -8.589 4.477 2.503 1.00 97.06 167 ASP A O 1
ATOM 1273 N N . PRO A 1 168 ? -9.772 5.348 0.819 1.00 95.12 168 PRO A N 1
ATOM 1274 C CA . PRO A 1 168 ? -10.574 4.138 0.632 1.00 95.12 168 PRO A CA 1
ATOM 1275 C C . PRO A 1 168 ? -9.771 2.865 0.317 1.00 95.12 168 PRO A C 1
ATOM 1277 O O . PRO A 1 168 ? -10.159 1.775 0.752 1.00 95.12 168 PRO A O 1
ATOM 1280 N N . THR A 1 169 ? -8.674 2.979 -0.436 1.00 94.25 169 THR A N 1
ATOM 1281 C CA . THR A 1 169 ? -7.846 1.837 -0.856 1.00 94.25 169 THR A CA 1
ATOM 1282 C C . THR A 1 169 ? -7.001 1.339 0.309 1.00 94.25 169 THR A C 1
ATOM 1284 O O . THR A 1 169 ? -6.951 0.132 0.586 1.00 94.25 169 THR A O 1
ATOM 1287 N N . ASP A 1 170 ? -6.401 2.271 1.042 1.00 97.69 170 ASP A N 1
ATOM 1288 C CA . ASP A 1 170 ? -5.632 1.991 2.250 1.00 97.69 170 ASP A CA 1
ATOM 1289 C C . ASP A 1 170 ? -6.526 1.455 3.369 1.00 97.69 170 ASP A C 1
ATOM 1291 O O . ASP A 1 170 ? -6.185 0.462 4.013 1.00 97.69 170 ASP A O 1
ATOM 1295 N N . ALA A 1 171 ? -7.716 2.030 3.559 1.00 98.19 171 ALA A N 1
ATOM 1296 C CA . ALA A 1 171 ? -8.710 1.557 4.517 1.00 98.19 171 ALA A CA 1
ATOM 1297 C C . ALA A 1 171 ? -9.138 0.110 4.233 1.00 98.19 171 ALA A C 1
ATOM 1299 O O . ALA A 1 171 ? -9.253 -0.694 5.163 1.00 98.19 171 ALA A O 1
ATOM 1300 N N . LEU A 1 172 ? -9.337 -0.253 2.959 1.00 97.44 172 LEU A N 1
ATOM 1301 C CA . LEU A 1 172 ? -9.616 -1.636 2.570 1.00 97.44 172 LEU A CA 1
ATOM 1302 C C . LEU A 1 172 ? -8.432 -2.553 2.903 1.00 97.44 172 LEU A C 1
ATOM 1304 O O . LEU A 1 172 ? -8.631 -3.612 3.501 1.00 97.44 172 LEU A O 1
ATOM 1308 N N . THR A 1 173 ? -7.208 -2.135 2.575 1.00 98.25 173 THR A N 1
ATOM 1309 C CA . THR A 1 173 ? -5.978 -2.877 2.893 1.00 98.25 173 THR A CA 1
ATOM 1310 C C . THR A 1 173 ? -5.833 -3.098 4.403 1.00 98.25 173 THR A C 1
ATOM 1312 O O . THR A 1 173 ? -5.658 -4.231 4.855 1.00 98.25 173 THR A O 1
ATOM 1315 N N . LEU A 1 174 ? -5.993 -2.046 5.209 1.00 98.50 174 LEU A N 1
ATOM 1316 C CA . LEU A 1 174 ? -5.949 -2.097 6.672 1.00 98.50 174 LEU A CA 1
ATOM 1317 C C . LEU A 1 174 ? -7.039 -3.008 7.250 1.00 98.50 174 LEU A C 1
ATOM 1319 O O . LEU A 1 174 ? -6.780 -3.759 8.192 1.00 98.50 174 LEU A O 1
ATOM 1323 N N . ARG A 1 175 ? -8.248 -2.988 6.678 1.00 97.94 175 ARG A N 1
ATOM 1324 C CA . ARG A 1 175 ? -9.352 -3.855 7.105 1.00 97.94 175 ARG A CA 1
ATOM 1325 C C . ARG A 1 175 ? -9.065 -5.331 6.821 1.00 97.94 175 ARG A C 1
ATOM 1327 O O . ARG A 1 175 ? -9.270 -6.159 7.708 1.00 97.94 175 ARG A O 1
ATOM 1334 N N . ILE A 1 176 ? -8.554 -5.665 5.632 1.00 97.31 176 ILE A N 1
ATOM 1335 C CA . ILE A 1 176 ? -8.121 -7.035 5.300 1.00 97.31 176 ILE A CA 1
ATOM 1336 C C . ILE A 1 176 ? -7.027 -7.480 6.278 1.00 97.31 176 ILE A C 1
ATOM 1338 O O . ILE A 1 176 ? -7.119 -8.560 6.862 1.00 97.31 176 ILE A O 1
ATOM 1342 N N . ALA A 1 177 ? -6.033 -6.625 6.528 1.00 97.44 177 ALA A N 1
ATOM 1343 C CA . ALA A 1 177 ? -4.949 -6.936 7.450 1.00 97.44 177 ALA A CA 1
ATOM 1344 C C . ALA A 1 177 ? -5.447 -7.173 8.891 1.00 97.44 177 ALA A C 1
ATOM 1346 O O . ALA A 1 177 ? -5.004 -8.124 9.529 1.00 97.44 177 ALA A O 1
ATOM 1347 N N . LEU A 1 178 ? -6.416 -6.395 9.394 1.00 97.00 178 LEU A N 1
ATOM 1348 C CA . LEU A 1 178 ? -7.059 -6.642 10.698 1.00 97.00 178 LEU A CA 1
ATOM 1349 C C . LEU A 1 178 ? -7.818 -7.976 10.749 1.00 97.00 178 LEU A C 1
ATOM 1351 O O . LEU A 1 178 ? -7.850 -8.646 11.783 1.00 97.00 178 LEU A O 1
ATOM 1355 N N . MET A 1 179 ? -8.482 -8.370 9.660 1.00 95.44 179 MET A N 1
ATOM 1356 C CA . MET A 1 179 ? -9.140 -9.679 9.569 1.00 95.44 179 MET A CA 1
ATOM 1357 C C . MET A 1 179 ? -8.121 -10.818 9.616 1.00 95.44 179 MET A C 1
ATOM 1359 O O . MET A 1 179 ? -8.329 -11.791 10.338 1.00 95.44 179 MET A O 1
ATOM 1363 N N . MET A 1 180 ? -7.007 -10.694 8.897 1.00 94.12 180 MET A N 1
ATOM 1364 C CA . MET A 1 180 ? -5.970 -11.727 8.867 1.00 94.12 180 MET A CA 1
ATOM 1365 C C . MET A 1 180 ? -5.172 -11.791 10.169 1.00 94.12 180 MET A C 1
ATOM 1367 O O . MET A 1 180 ? -4.897 -12.885 10.656 1.00 94.12 180 MET A O 1
ATOM 1371 N N . GLU A 1 181 ? -4.866 -10.647 10.786 1.00 93.75 181 GLU A N 1
ATOM 1372 C CA . GLU A 1 181 ? -4.147 -10.585 12.062 1.00 93.75 181 GLU A CA 1
ATOM 1373 C C . GLU A 1 181 ? -4.889 -11.326 13.176 1.00 93.75 181 GLU A C 1
ATOM 1375 O O . GLU A 1 181 ? -4.267 -12.138 13.857 1.00 93.75 181 GLU A O 1
ATOM 1380 N N . ARG A 1 182 ? -6.214 -11.148 13.284 1.00 89.94 182 ARG A N 1
ATOM 1381 C CA . ARG A 1 182 ? -7.058 -11.874 14.252 1.00 89.94 182 ARG A CA 1
ATOM 1382 C C . ARG A 1 182 ? -7.046 -13.388 14.036 1.00 89.94 182 ARG A C 1
ATOM 1384 O O . ARG A 1 182 ? -6.974 -14.142 15.003 1.00 89.94 182 ARG A O 1
ATOM 1391 N N . ASN A 1 183 ? -7.105 -13.827 12.778 1.00 82.19 183 ASN A N 1
ATOM 1392 C CA . ASN A 1 183 ? -7.125 -15.251 12.420 1.00 82.19 183 ASN A CA 1
ATOM 1393 C C . ASN A 1 183 ? -5.742 -15.917 12.487 1.00 82.19 183 ASN A C 1
ATOM 1395 O O . ASN A 1 183 ? -5.654 -17.137 12.475 1.00 82.19 183 ASN A O 1
ATOM 1399 N N . SER A 1 184 ? -4.660 -15.141 12.586 1.00 68.75 184 SER A N 1
ATOM 1400 C CA . SER A 1 184 ? -3.294 -15.673 12.680 1.00 68.75 184 SER A CA 1
ATOM 1401 C C . SER A 1 184 ? -2.919 -16.170 14.083 1.00 68.75 184 SER A C 1
ATOM 1403 O O . SER A 1 184 ? -1.760 -16.512 14.306 1.00 68.75 184 SER A O 1
ATOM 1405 N N . THR A 1 185 ? -3.850 -16.145 15.042 1.00 52.06 185 THR A N 1
ATOM 1406 C CA . THR A 1 185 ? -3.577 -16.534 16.435 1.00 52.06 185 THR A CA 1
ATOM 1407 C C . THR A 1 185 ? -3.605 -18.053 16.653 1.00 52.06 185 THR A C 1
ATOM 1409 O O . THR A 1 185 ? -3.125 -18.485 17.687 1.00 52.06 185 THR A O 1
ATOM 1412 N N . ASP A 1 186 ? -4.068 -18.869 15.697 1.00 41.47 186 ASP A N 1
ATOM 1413 C CA . ASP A 1 186 ? -4.121 -20.337 15.835 1.00 41.47 186 ASP A CA 1
ATOM 1414 C C . ASP A 1 186 ? -4.018 -21.063 14.473 1.00 41.47 186 ASP A C 1
ATOM 1416 O O . ASP A 1 186 ? -5.017 -21.571 13.958 1.00 41.47 186 ASP A O 1
ATOM 1420 N N . LEU A 1 187 ? -2.815 -21.123 13.886 1.00 37.62 187 LEU A N 1
ATOM 1421 C CA . LEU A 1 187 ? -2.430 -22.103 12.852 1.00 37.62 187 LEU A CA 1
ATOM 1422 C C . LEU A 1 187 ? -0.970 -22.531 13.039 1.00 37.62 187 LEU A C 1
ATOM 1424 O O . LEU A 1 187 ? -0.101 -21.632 13.100 1.00 37.62 187 LEU A O 1
#

Organism: NCBI:txid449393

Mean predicted aligned error: 4.13 Å

Nearest PDB structures (foldseek):
  9f80-assembly1_A  TM=8.379E-01  e=1.580E-10  Mycobacterium tuberculosis H37Rv
  3onq-assembly1_B-2  TM=8.463E-01  e=1.437E-09  Bifidobacterium adolescentis ATCC 15703
  3onq-assembly3_D  TM=7.639E-01  e=9.535E-09  Bifidobacterium adolescentis ATCC 15703
  8z6g-assembly3_F  TM=4.003E-01  e=2.137E-01  Pseudomonas aeruginosa
  6in7-assembly1_B  TM=4.033E-01  e=3.255E-01  Pseudomonas aeruginosa PAO1

Foldseek 3Di:
DVVLCVLQVVVVWDWDWDDDPLDIDIDIGPDDLPDDQCVVCVSVLVVDPQAAFEWFHDDDDPVCSVVRRVLRVLLVLLCVVDPDDDNYYYSLLCLLSSVVSVVVVSLVLLLCLLVPPADPVLNVLLCCCLPPQVDLVRSCVVVVHDSVVSVVSQVVSCVRRVAHCPDPSSVSSNNVSSVVNVVVPPD

pLDDT: mean 94.22, std 7.56, range [37.62, 98.62]

Secondary structure (DSSP, 8-state):
-HHHHHHHHHTT-EEEEEEETTEEEEEEES--TTS-HHHHHGGGGGGS-SS-EEEPPP-SSTTTHHHHHHHHHHHHHHGGG-SS--SEEETTTTHHHHHHTT-GGGGHHHHHHHHHTS-HHHHHHHHIIIII--SHHHHHHHHTS-HHHHHHHHHHHHHHHS--TTSHHHHHHHHHHHHHHHHTT--

Solvent-accessible surface area (backbone atoms only — not comparable to full-atom values): 10693 Å² total; per-residue (Å²): 109,70,67,58,52,51,52,24,55,75,70,66,31,43,72,49,77,50,74,58,90,96,42,78,47,75,51,77,41,81,74,61,86,85,58,56,52,63,71,70,45,54,82,54,51,82,79,52,71,95,60,67,45,50,33,31,65,82,62,96,44,79,81,45,42,55,57,19,51,49,41,11,53,41,25,53,64,15,50,82,75,46,96,72,77,58,67,64,45,51,24,80,82,29,34,48,41,16,34,74,64,65,41,63,72,59,44,50,67,56,25,50,37,55,68,75,70,44,52,70,69,39,50,50,51,49,48,32,32,76,74,76,24,82,40,58,66,46,30,15,64,76,68,74,47,55,50,65,57,44,52,53,34,49,50,49,43,23,75,72,67,74,40,43,73,86,41,73,67,36,29,49,33,54,50,51,25,54,56,50,49,66,62,64,77,77,126

InterPro domains:
  IPR025736 PucR C-terminal helix-turn-helix domain [PF13556] (123-179)
  IPR041522 CdaR, GGDEF-like domain [PF17853] (2-74)
  IPR042070 PucR C-terminal helix-turn-helix domain superfamily [G3DSA:1.10.10.2840] (59-184)
  IPR051448 CdaR-like transcriptional regulators [PTHR33744] (5-184)